Protein AF-A0A368H8I6-F1 (afdb_monomer)

InterPro domains:
  IPR019538 26S proteasome non-ATPase regulatory subunit 5 [PF10508] (63-260)

Sequence (268 aa):
MRSASSNDLGSPPEQTEEQATMWTSERFLELRREFLADRTEFKALEILKRMVAIDVNQVDENAWLECKDLISMLLNAIPVATLLETQQIMLLTALETCPPHVVTALAAHLTTHQQVVTPLLNGVAQAVSVAFARRINDPDTYEQVCRFISLGTVSFYWQSYWHQSQVTHNFYKNWNISCQQQKVPSTGSEFIRSTRNSFIVLLIAIQRNLYTPALAPLLKMLVDELSSDDVLVRLAAMDALSDAAIASPDSAAVVNQSGAPQKVRITI

Organism: Ancylostoma caninum (NCBI:txid29170)

pLDDT: mean 70.42, std 19.92, range [26.81, 96.19]

Radius of gyration: 25.16 Å; Cα contacts (8 Å, |Δi|>4): 254; chains: 1; bounding box: 57×39×98 Å

Structure (mmCIF, N/CA/C/O backbone):
data_AF-A0A368H8I6-F1
#
_entry.id   AF-A0A368H8I6-F1
#
loop_
_atom_site.group_PDB
_atom_site.id
_atom_site.type_symbol
_atom_site.label_atom_id
_atom_site.label_alt_id
_atom_site.label_comp_id
_atom_site.label_asym_id
_atom_site.label_entity_id
_atom_site.label_seq_id
_atom_site.pdbx_PDB_ins_code
_atom_site.Cartn_x
_atom_site.Cartn_y
_atom_site.Cartn_z
_atom_site.occupancy
_atom_site.B_iso_or_equiv
_atom_site.auth_seq_id
_atom_site.auth_comp_id
_atom_site.auth_asym_id
_atom_site.auth_atom_id
_atom_site.pdbx_PDB_model_num
ATOM 1 N N . MET A 1 1 ? 37.065 -18.369 67.209 1.00 41.81 1 MET A N 1
ATOM 2 C CA . MET A 1 1 ? 37.076 -19.106 65.926 1.00 41.81 1 MET A CA 1
ATOM 3 C C . MET A 1 1 ? 35.654 -19.124 65.394 1.00 41.81 1 MET A C 1
ATOM 5 O O . MET A 1 1 ? 34.736 -19.312 66.178 1.00 41.81 1 MET A O 1
ATOM 9 N N . ARG A 1 2 ? 35.494 -18.791 64.112 1.00 37.72 2 ARG A N 1
ATOM 10 C CA . ARG A 1 2 ? 34.221 -18.679 63.387 1.00 37.72 2 ARG A CA 1
ATOM 11 C C . ARG A 1 2 ? 33.574 -20.057 63.215 1.00 37.72 2 ARG A C 1
ATOM 13 O O . ARG A 1 2 ? 34.307 -20.966 62.852 1.00 37.72 2 ARG A O 1
ATOM 20 N N . SER A 1 3 ? 32.249 -20.139 63.351 1.00 39.72 3 SER A N 1
ATOM 21 C CA . SER A 1 3 ? 31.385 -21.052 62.585 1.00 39.72 3 SER A CA 1
ATOM 22 C C . SER A 1 3 ? 29.988 -20.441 62.473 1.00 39.72 3 SER A C 1
ATOM 24 O O . SER A 1 3 ? 29.387 -20.068 63.476 1.00 39.72 3 SER A O 1
ATOM 26 N N . ALA A 1 4 ? 29.530 -20.299 61.233 1.00 37.56 4 ALA A N 1
ATOM 27 C CA . ALA A 1 4 ? 28.256 -19.734 60.810 1.00 37.56 4 ALA A CA 1
ATOM 28 C C . ALA A 1 4 ? 27.283 -20.859 60.422 1.00 37.56 4 ALA A C 1
ATOM 30 O O . ALA A 1 4 ? 27.729 -21.839 59.833 1.00 37.56 4 ALA A O 1
ATOM 31 N N . SER A 1 5 ? 25.993 -20.700 60.738 1.00 36.28 5 SER A N 1
ATOM 32 C CA . SER A 1 5 ? 24.802 -21.349 60.142 1.00 36.28 5 SER A CA 1
ATOM 33 C C . SER A 1 5 ? 23.606 -20.912 61.009 1.00 36.28 5 SER A C 1
ATOM 35 O O . SER A 1 5 ? 23.745 -20.930 62.226 1.00 36.28 5 SER A O 1
ATOM 37 N N . SER A 1 6 ? 22.431 -20.469 60.575 1.00 35.66 6 SER A N 1
ATOM 38 C CA . SER A 1 6 ? 21.754 -20.362 59.287 1.00 35.66 6 SER A CA 1
ATOM 39 C C . SER A 1 6 ? 20.731 -19.234 59.485 1.00 35.66 6 SER A C 1
ATOM 41 O O . SER A 1 6 ? 19.910 -19.336 60.395 1.00 35.66 6 SER A O 1
ATOM 43 N N . ASN A 1 7 ? 20.794 -18.151 58.705 1.00 39.81 7 ASN A N 1
ATOM 44 C CA . ASN A 1 7 ? 19.720 -17.158 58.697 1.00 39.81 7 ASN A CA 1
ATOM 45 C C . ASN A 1 7 ? 18.650 -17.631 57.718 1.00 39.81 7 ASN A C 1
ATOM 47 O O . ASN A 1 7 ? 18.828 -17.571 56.504 1.00 39.81 7 ASN A O 1
ATOM 51 N N . ASP A 1 8 ? 17.564 -18.112 58.304 1.00 48.06 8 ASP A N 1
ATOM 52 C CA . ASP A 1 8 ? 16.267 -18.307 57.684 1.00 48.06 8 ASP A CA 1
ATOM 53 C C . ASP A 1 8 ? 15.619 -16.926 57.501 1.00 48.06 8 ASP A C 1
ATOM 55 O O . ASP A 1 8 ? 15.109 -16.327 58.447 1.00 48.06 8 ASP A O 1
ATOM 59 N N . LEU A 1 9 ? 15.740 -16.365 56.301 1.00 44.03 9 LEU A N 1
ATOM 60 C CA . LEU A 1 9 ? 14.980 -15.201 55.859 1.00 44.03 9 LEU A CA 1
ATOM 61 C C . LEU A 1 9 ? 14.601 -15.455 54.406 1.00 44.03 9 LEU A C 1
ATOM 63 O O . LEU A 1 9 ? 15.442 -15.383 53.508 1.00 44.03 9 LEU A O 1
ATOM 67 N N . GLY A 1 10 ? 13.327 -15.799 54.218 1.00 36.25 10 GLY A N 1
ATOM 68 C CA . GLY A 1 10 ? 12.707 -15.995 52.920 1.00 36.25 10 GLY A CA 1
ATOM 69 C C . GLY A 1 10 ? 13.066 -14.866 51.963 1.00 36.25 10 GLY A C 1
ATOM 70 O O . GLY A 1 10 ? 12.852 -13.686 52.246 1.00 36.25 10 GLY A O 1
ATOM 71 N N . SER A 1 11 ? 13.638 -15.248 50.828 1.00 39.03 11 SER A N 1
ATOM 72 C CA . SER A 1 11 ? 13.772 -14.362 49.684 1.00 39.03 11 SER A CA 1
ATOM 73 C C . SER A 1 11 ? 12.366 -14.044 49.149 1.00 39.03 11 SER A C 1
ATOM 75 O O . SER A 1 11 ? 11.515 -14.939 49.124 1.00 39.03 11 SER A O 1
ATOM 77 N N . PRO A 1 12 ? 12.085 -12.792 48.751 1.00 39.69 12 PRO A N 1
ATOM 78 C CA . PRO A 1 12 ? 10.815 -12.447 48.127 1.00 39.69 12 PRO A CA 1
ATOM 79 C C . PRO A 1 12 ? 10.690 -13.186 46.787 1.00 39.69 12 PRO A C 1
ATOM 81 O O . PRO A 1 12 ? 11.717 -13.512 46.188 1.00 39.69 12 PRO A O 1
ATOM 84 N N . PRO A 1 13 ? 9.473 -13.433 46.275 1.00 44.81 13 PRO A N 1
ATOM 85 C CA . PRO A 1 13 ? 9.326 -13.909 44.912 1.00 44.81 13 PRO A CA 1
ATOM 86 C C . PRO A 1 13 ? 9.768 -12.793 43.955 1.00 44.81 13 PRO A C 1
ATOM 88 O O . PRO A 1 13 ? 9.004 -11.889 43.624 1.00 44.81 13 PRO A O 1
ATOM 91 N N . GLU A 1 14 ? 11.023 -12.845 43.517 1.00 42.16 14 GLU A N 1
ATOM 92 C CA . GLU A 1 14 ? 11.404 -12.341 42.205 1.00 42.16 14 GLU A CA 1
ATOM 93 C C . GLU A 1 14 ? 10.778 -13.278 41.177 1.00 42.16 14 GLU A C 1
ATOM 95 O O . GLU A 1 14 ? 11.209 -14.420 41.054 1.00 42.16 14 GLU A O 1
ATOM 100 N N . GLN A 1 15 ? 9.719 -12.806 40.516 1.00 38.38 15 GLN A N 1
ATOM 101 C CA . GLN A 1 15 ? 9.355 -13.081 39.118 1.00 38.38 15 GLN A CA 1
ATOM 102 C C . GLN A 1 15 ? 7.954 -12.516 38.860 1.00 38.38 15 GLN A C 1
ATOM 104 O O . GLN A 1 15 ? 6.984 -13.236 38.641 1.00 38.38 15 GLN A O 1
ATOM 109 N N . THR A 1 16 ? 7.846 -11.189 38.854 1.00 36.56 16 THR A N 1
ATOM 110 C CA . THR A 1 16 ? 6.895 -10.552 37.942 1.00 36.56 16 THR A CA 1
ATOM 111 C C . THR A 1 16 ? 7.649 -10.401 36.629 1.00 36.56 16 THR A C 1
ATOM 113 O O . THR A 1 16 ? 8.188 -9.340 36.328 1.00 36.56 16 THR A O 1
ATOM 116 N N . GLU A 1 17 ? 7.783 -11.503 35.886 1.00 37.53 17 GLU A N 1
ATOM 117 C CA . GLU A 1 17 ? 7.966 -11.382 34.445 1.00 37.53 17 GLU A CA 1
ATOM 118 C C . GLU A 1 17 ? 6.800 -10.515 33.972 1.00 37.53 17 GLU A C 1
ATOM 120 O O . GLU A 1 17 ? 5.635 -10.865 34.181 1.00 37.53 17 GLU A O 1
ATOM 125 N N . GLU A 1 18 ? 7.102 -9.335 33.433 1.00 40.25 18 GLU A N 1
ATOM 126 C CA . GLU A 1 18 ? 6.160 -8.590 32.614 1.00 40.25 18 GLU A CA 1
ATOM 127 C C . GLU A 1 18 ? 5.688 -9.564 31.534 1.00 40.25 18 GLU A C 1
ATOM 129 O O . GLU A 1 18 ? 6.376 -9.784 30.539 1.00 40.25 18 GLU A O 1
ATOM 134 N N . GLN A 1 19 ? 4.546 -10.219 31.756 1.00 43.66 19 GLN A N 1
ATOM 135 C CA . GLN A 1 19 ? 3.834 -10.914 30.699 1.00 43.66 19 GLN A CA 1
ATOM 136 C C . GLN A 1 19 ? 3.576 -9.847 29.649 1.00 43.66 19 GLN A C 1
ATOM 138 O O . GLN A 1 19 ? 2.683 -9.015 29.821 1.00 43.66 19 GLN A O 1
ATOM 143 N N . ALA A 1 20 ? 4.410 -9.828 28.608 1.00 55.41 20 ALA A N 1
ATOM 144 C CA . ALA A 1 20 ? 4.209 -9.003 27.438 1.00 55.41 20 ALA A CA 1
ATOM 145 C C . ALA A 1 20 ? 2.771 -9.258 26.999 1.00 55.41 20 ALA A C 1
ATOM 147 O O . ALA A 1 20 ? 2.419 -10.367 26.597 1.00 55.41 20 ALA A O 1
ATOM 148 N N . THR A 1 21 ? 1.907 -8.276 27.245 1.00 72.19 21 THR A N 1
ATOM 149 C CA . THR A 1 21 ? 0.463 -8.454 27.151 1.00 72.19 21 THR A CA 1
ATOM 150 C C . THR A 1 21 ? 0.094 -8.758 25.706 1.00 72.19 21 THR A C 1
ATOM 152 O O . THR A 1 21 ? -0.031 -7.849 24.890 1.00 72.19 21 THR A O 1
ATOM 155 N N . MET A 1 22 ? -0.061 -10.043 25.401 1.00 86.31 22 MET A N 1
ATOM 156 C CA . MET A 1 22 ? -0.336 -10.537 24.060 1.00 86.31 22 MET A CA 1
ATOM 157 C C . MET A 1 22 ? -1.668 -9.972 23.543 1.00 86.31 22 MET A C 1
ATOM 159 O O . MET A 1 22 ? -2.660 -9.868 24.273 1.00 86.31 22 MET A O 1
ATOM 163 N N . TRP A 1 23 ? -1.688 -9.574 22.278 1.00 90.31 23 TRP A N 1
ATOM 164 C CA . TRP A 1 23 ? -2.849 -9.076 21.558 1.00 90.31 23 TRP A CA 1
ATOM 165 C C . TRP A 1 23 ? -3.620 -10.242 20.947 1.00 90.31 23 TRP A C 1
ATOM 167 O O . TRP A 1 23 ? -3.255 -10.773 19.900 1.00 90.31 23 TRP A O 1
ATOM 177 N N . THR A 1 24 ? -4.695 -10.628 21.629 1.00 92.38 24 THR A N 1
ATOM 178 C CA . THR A 1 24 ? -5.612 -11.702 21.229 1.00 92.38 24 THR A CA 1
ATOM 179 C C . THR A 1 24 ? -6.781 -11.171 20.393 1.00 92.38 24 THR A C 1
ATOM 181 O O . THR A 1 24 ? -7.061 -9.966 20.382 1.00 92.38 24 THR A O 1
ATOM 184 N N . SER A 1 25 ? -7.530 -12.070 19.741 1.00 91.81 25 SER A N 1
ATOM 185 C CA . SER A 1 25 ? -8.743 -11.718 18.981 1.00 91.81 25 SER A CA 1
ATOM 186 C C . SER A 1 25 ? -9.757 -10.947 19.833 1.00 91.81 25 SER A C 1
ATOM 188 O O . SER A 1 25 ? -10.364 -9.988 19.360 1.00 91.81 25 SER A O 1
ATOM 190 N N . GLU A 1 26 ? -9.906 -11.302 21.115 1.00 93.06 26 GLU A N 1
ATOM 191 C CA . GLU A 1 26 ? -10.829 -10.629 22.038 1.00 93.06 26 GLU A CA 1
ATOM 192 C C . GLU A 1 26 ? -10.506 -9.141 22.206 1.00 93.06 26 GLU A C 1
ATOM 194 O O . GLU A 1 26 ? -11.419 -8.313 22.166 1.00 93.06 26 GLU A O 1
ATOM 199 N N . ARG A 1 27 ? -9.220 -8.777 22.293 1.00 93.19 27 ARG A N 1
ATOM 200 C CA . ARG A 1 27 ? -8.793 -7.374 22.409 1.00 93.19 27 ARG A CA 1
ATOM 201 C C . ARG A 1 27 ? -9.105 -6.568 21.154 1.00 93.19 27 ARG A C 1
ATOM 203 O O . ARG A 1 27 ? -9.563 -5.430 21.250 1.00 93.19 27 ARG A O 1
ATOM 210 N N . PHE A 1 28 ? -8.928 -7.146 19.967 1.00 93.88 28 PHE A N 1
ATOM 211 C CA . PHE A 1 28 ? -9.342 -6.477 18.729 1.00 93.88 28 PHE A CA 1
ATOM 212 C C . PHE A 1 28 ? -10.869 -6.363 18.625 1.00 93.88 28 PHE A C 1
ATOM 214 O O . PHE A 1 28 ? -11.382 -5.338 18.171 1.00 93.88 28 PHE A O 1
ATOM 221 N N . LEU A 1 29 ? -11.622 -7.355 19.109 1.00 92.81 29 LEU A N 1
ATOM 222 C CA . LEU A 1 29 ? -13.084 -7.281 19.189 1.00 92.81 29 LEU A CA 1
ATOM 223 C C . LEU A 1 29 ? -13.570 -6.244 20.213 1.00 92.81 29 LEU A C 1
ATOM 225 O O . LEU A 1 29 ? -14.631 -5.649 20.022 1.00 92.81 29 LEU A O 1
ATOM 229 N N . GLU A 1 30 ? -12.827 -6.000 21.290 1.00 94.38 30 GLU A N 1
ATOM 230 C CA . GLU A 1 30 ? -13.074 -4.891 22.219 1.00 94.38 30 GLU A CA 1
ATOM 231 C C . GLU A 1 30 ? -12.893 -3.539 21.538 1.00 94.38 30 GLU A C 1
ATOM 233 O O . GLU A 1 30 ? -13.824 -2.737 21.560 1.00 94.38 30 GLU A O 1
ATOM 238 N N . LEU A 1 31 ? -11.771 -3.322 20.846 1.00 95.12 31 LEU A N 1
ATOM 239 C CA . LEU A 1 31 ? -11.547 -2.099 20.066 1.00 95.12 31 LEU A CA 1
ATOM 240 C C . LEU A 1 31 ? -12.621 -1.903 18.988 1.00 95.12 31 LEU A C 1
ATOM 242 O O . LEU A 1 31 ? -13.104 -0.793 18.767 1.00 95.12 31 LEU A O 1
ATOM 246 N N . ARG A 1 32 ? -13.059 -2.990 18.343 1.00 94.50 32 ARG A N 1
ATOM 247 C CA . ARG A 1 32 ? -14.175 -2.956 17.394 1.00 94.50 32 ARG A CA 1
ATOM 248 C C . ARG A 1 32 ? -15.472 -2.515 18.066 1.00 94.50 32 ARG A C 1
ATOM 250 O O . ARG A 1 32 ? -16.185 -1.689 17.506 1.00 94.50 32 ARG A O 1
ATOM 257 N N . ARG A 1 33 ? -15.801 -3.044 19.248 1.00 95.38 33 ARG A N 1
ATOM 258 C CA . ARG A 1 33 ? -16.987 -2.625 20.016 1.00 95.38 33 ARG A CA 1
ATOM 259 C C . ARG A 1 33 ? -16.889 -1.164 20.448 1.00 95.38 33 ARG A C 1
ATOM 261 O O . ARG A 1 33 ? -17.879 -0.448 20.339 1.00 95.38 33 ARG A O 1
ATOM 268 N N . GLU A 1 34 ? -15.706 -0.731 20.871 1.00 95.50 34 GLU A N 1
ATOM 269 C CA . GLU A 1 34 ? -15.401 0.651 21.241 1.00 95.50 34 GLU A CA 1
ATOM 270 C C . GLU A 1 34 ? -15.669 1.607 20.067 1.00 95.50 34 GLU A C 1
ATOM 272 O O . GLU A 1 34 ? -16.406 2.578 20.220 1.00 95.50 34 GLU A O 1
ATOM 277 N N . PHE A 1 35 ? -15.174 1.283 18.869 1.00 96.19 35 PHE A N 1
ATOM 278 C CA . PHE A 1 35 ? -15.468 2.051 17.658 1.00 96.19 35 PHE A CA 1
ATOM 279 C C . PHE A 1 35 ? -16.952 1.999 17.265 1.00 96.19 35 PHE A C 1
ATOM 281 O O . PHE A 1 35 ? -17.542 2.999 16.870 1.00 96.19 35 PHE A O 1
ATOM 288 N N . LEU A 1 36 ? -17.593 0.831 17.361 1.00 94.25 36 LEU A N 1
ATOM 289 C CA . LEU A 1 36 ? -19.000 0.693 16.982 1.00 94.25 36 LEU A CA 1
ATOM 290 C C . LEU A 1 36 ? -19.949 1.468 17.904 1.00 94.25 36 LEU A C 1
ATOM 292 O O . LEU A 1 36 ? -21.045 1.805 17.444 1.00 94.25 36 LEU A O 1
ATOM 296 N N . ALA A 1 37 ? -19.542 1.731 19.150 1.00 95.12 37 ALA A N 1
ATOM 297 C CA . ALA A 1 37 ? -20.263 2.572 20.100 1.00 95.12 37 ALA A CA 1
ATOM 298 C C . ALA A 1 37 ? -20.163 4.069 19.756 1.00 95.12 37 ALA A C 1
ATOM 300 O O . ALA A 1 37 ? -21.135 4.796 19.948 1.00 95.12 37 ALA A O 1
ATOM 301 N N . ASP A 1 38 ? -19.030 4.512 19.204 1.00 90.88 38 ASP A N 1
ATOM 302 C CA . ASP A 1 38 ? -18.784 5.895 18.787 1.00 90.88 38 ASP A CA 1
ATOM 303 C C . ASP A 1 38 ? -18.121 5.930 17.399 1.00 90.88 38 ASP A C 1
ATOM 305 O O . ASP A 1 38 ? -16.899 5.927 17.248 1.00 90.88 38 ASP A O 1
ATOM 309 N N . ARG A 1 39 ? -18.962 5.937 16.358 1.00 92.44 39 ARG A N 1
ATOM 310 C CA . ARG A 1 39 ? -18.565 5.792 14.945 1.00 92.44 39 ARG A CA 1
ATOM 311 C C . ARG A 1 39 ? -18.093 7.104 14.322 1.00 92.44 39 ARG A C 1
ATOM 313 O O . ARG A 1 39 ? -18.554 7.493 13.248 1.00 92.44 39 ARG A O 1
ATOM 320 N N . THR A 1 40 ? -17.213 7.808 15.013 1.00 95.00 40 THR A N 1
ATOM 321 C CA . THR A 1 40 ? -16.660 9.083 14.557 1.00 95.00 40 THR A CA 1
ATOM 322 C C . THR A 1 40 ? -15.264 8.907 13.968 1.00 95.00 40 THR A C 1
ATOM 324 O O . THR A 1 40 ? -14.521 7.995 14.333 1.00 95.00 40 THR A O 1
ATOM 327 N N . GLU A 1 41 ? -14.877 9.817 13.070 1.00 94.31 41 GLU A N 1
ATOM 328 C CA . GLU A 1 41 ? -13.506 9.896 12.542 1.00 94.31 41 GLU A CA 1
ATOM 329 C C . GLU A 1 41 ? -12.484 10.035 13.677 1.00 94.31 41 GLU A C 1
ATOM 331 O O . GLU A 1 41 ? -11.453 9.364 13.679 1.00 94.31 41 GLU A O 1
ATOM 336 N N . PHE A 1 42 ? -12.791 10.871 14.676 1.00 94.31 42 PHE A N 1
ATOM 337 C CA . PHE A 1 42 ? -11.934 11.074 15.840 1.00 94.31 42 PHE A CA 1
ATOM 338 C C . PHE A 1 42 ? -11.666 9.757 16.573 1.00 94.31 42 PHE A C 1
ATOM 340 O O . PHE A 1 42 ? -10.509 9.427 16.844 1.00 94.31 42 PHE A O 1
ATOM 347 N N . LYS A 1 43 ? -12.720 8.973 16.831 1.00 95.81 43 LYS A N 1
ATOM 348 C CA . LYS A 1 43 ? -12.575 7.689 17.510 1.00 95.81 43 LYS A CA 1
ATOM 349 C C . LYS A 1 43 ? -11.828 6.668 16.660 1.00 95.81 43 LYS A C 1
ATOM 351 O O . LYS A 1 43 ? -10.976 5.945 17.177 1.00 95.81 43 LYS A O 1
ATOM 356 N N . ALA A 1 44 ? -12.089 6.647 15.353 1.00 94.62 44 ALA A N 1
ATOM 357 C CA . ALA A 1 44 ? -11.363 5.788 14.428 1.00 94.62 44 ALA A CA 1
ATOM 358 C C . ALA A 1 44 ? -9.853 6.084 14.443 1.00 94.62 44 ALA A C 1
ATOM 360 O O . ALA A 1 44 ? -9.039 5.165 14.523 1.00 94.62 44 ALA A O 1
ATOM 361 N N . LEU A 1 45 ? -9.476 7.367 14.428 1.00 94.69 45 LEU A N 1
ATOM 362 C CA . LEU A 1 45 ? -8.083 7.812 14.495 1.00 94.69 45 LEU A CA 1
ATOM 363 C C . LEU A 1 45 ? -7.414 7.475 15.827 1.00 94.69 45 LEU A C 1
ATOM 365 O O . LEU A 1 45 ? -6.251 7.075 15.841 1.00 94.69 45 LEU A O 1
ATOM 369 N N . GLU A 1 46 ? -8.125 7.641 16.941 1.00 95.25 46 GLU A N 1
ATOM 370 C CA . GLU A 1 46 ? -7.627 7.279 18.269 1.00 95.25 46 GLU A CA 1
ATOM 371 C C . GLU A 1 46 ? -7.266 5.788 18.331 1.00 95.25 46 GLU A C 1
ATOM 373 O O . GLU A 1 46 ? -6.153 5.427 18.723 1.00 95.25 46 GLU A O 1
ATOM 378 N N . ILE A 1 47 ? -8.179 4.921 17.883 1.00 95.06 47 ILE A N 1
ATOM 379 C CA . ILE A 1 47 ? -7.973 3.469 17.877 1.00 95.06 47 ILE A CA 1
ATOM 380 C C . ILE A 1 47 ? -6.860 3.091 16.898 1.00 95.06 47 ILE A C 1
ATOM 382 O O . ILE A 1 47 ? -5.977 2.314 17.256 1.00 95.06 47 ILE A O 1
ATOM 386 N N . LEU A 1 48 ? -6.833 3.677 15.699 1.00 93.56 48 LEU A N 1
ATOM 387 C CA . LEU A 1 48 ? -5.793 3.395 14.711 1.00 93.56 48 LEU A CA 1
ATOM 388 C C . LEU A 1 48 ? -4.391 3.748 15.237 1.00 93.56 48 LEU A C 1
ATOM 390 O O . LEU A 1 48 ? -3.461 2.964 15.068 1.00 93.56 48 LEU A O 1
ATOM 394 N N . LYS A 1 49 ? -4.235 4.871 15.951 1.00 92.31 49 LYS A N 1
ATOM 395 C CA . LYS A 1 49 ? -2.964 5.244 16.602 1.00 92.31 49 LYS A CA 1
ATOM 396 C C . LYS A 1 49 ? -2.534 4.238 17.661 1.00 92.31 49 LYS A C 1
ATOM 398 O O . LYS A 1 49 ? -1.357 3.892 17.722 1.00 92.31 49 LYS A O 1
ATOM 403 N N . ARG A 1 50 ? -3.479 3.749 18.472 1.00 92.44 50 ARG A N 1
ATOM 404 C CA . ARG A 1 50 ? -3.215 2.683 19.451 1.00 92.44 50 ARG A CA 1
ATOM 405 C C . ARG A 1 50 ? -2.742 1.410 18.753 1.00 92.44 50 ARG A C 1
ATOM 407 O O . ARG A 1 50 ? -1.814 0.782 19.244 1.00 92.44 50 ARG A O 1
ATOM 414 N N . MET A 1 51 ? -3.329 1.070 17.604 1.00 91.38 51 MET A N 1
ATOM 415 C CA . MET A 1 51 ? -2.939 -0.110 16.826 1.00 91.38 51 MET A CA 1
ATOM 416 C C . MET A 1 51 ? -1.542 0.006 16.209 1.00 91.38 51 MET A C 1
ATOM 418 O O . MET A 1 51 ? -0.795 -0.963 16.231 1.00 91.38 51 MET A O 1
ATOM 422 N N . VAL A 1 52 ? -1.155 1.179 15.698 1.00 89.00 52 VAL A N 1
ATOM 423 C CA . VAL A 1 52 ? 0.191 1.401 15.124 1.00 89.00 52 VAL A CA 1
ATOM 424 C C . VAL A 1 52 ? 1.300 1.259 16.176 1.00 89.00 52 VAL A C 1
ATOM 426 O O . VAL A 1 52 ? 2.423 0.898 15.837 1.00 89.00 52 VAL A O 1
ATOM 429 N N . ALA A 1 53 ? 0.990 1.512 17.450 1.00 88.56 53 ALA A N 1
ATOM 430 C CA . ALA A 1 53 ? 1.926 1.354 18.562 1.00 88.56 53 ALA A CA 1
ATOM 431 C C . ALA A 1 53 ? 2.083 -0.100 19.053 1.00 88.56 53 ALA A C 1
ATOM 433 O O . ALA A 1 53 ? 2.884 -0.346 19.954 1.00 88.56 53 ALA A O 1
ATOM 434 N N . ILE A 1 54 ? 1.319 -1.053 18.507 1.00 89.44 54 ILE A N 1
ATOM 435 C CA . ILE A 1 54 ? 1.405 -2.466 18.887 1.00 89.44 54 ILE A CA 1
ATOM 436 C C . ILE A 1 54 ? 2.694 -3.069 18.323 1.00 89.44 54 ILE A C 1
ATOM 438 O O . ILE A 1 54 ? 2.958 -2.978 17.124 1.00 89.44 54 ILE A O 1
ATOM 442 N N . ASP A 1 55 ? 3.465 -3.742 19.177 1.00 85.12 55 ASP A N 1
ATOM 443 C CA . ASP A 1 55 ? 4.547 -4.609 18.718 1.00 85.12 55 ASP A CA 1
ATOM 444 C C . ASP A 1 55 ? 3.954 -5.842 18.024 1.00 85.12 55 ASP A C 1
ATOM 446 O O . ASP A 1 55 ? 3.191 -6.609 18.614 1.00 85.12 55 ASP A O 1
ATOM 450 N N . VAL A 1 56 ? 4.324 -6.038 16.760 1.00 83.69 56 VAL A N 1
ATOM 451 C CA . VAL A 1 56 ? 3.858 -7.136 15.903 1.00 83.69 56 VAL A CA 1
ATOM 452 C C . VAL A 1 56 ? 4.158 -8.500 16.528 1.00 83.69 56 VAL A C 1
ATOM 454 O O . VAL A 1 56 ? 3.361 -9.423 16.380 1.00 83.69 56 VAL A O 1
ATOM 457 N N . ASN A 1 57 ? 5.260 -8.619 17.277 1.00 85.62 57 ASN A N 1
ATOM 458 C CA . ASN A 1 57 ? 5.648 -9.864 17.947 1.00 85.62 57 ASN A CA 1
ATOM 459 C C . ASN A 1 57 ? 4.725 -10.230 19.117 1.00 85.62 57 ASN A C 1
ATOM 461 O O . ASN A 1 57 ? 4.789 -11.343 19.632 1.00 85.62 57 ASN A O 1
ATOM 465 N N . GLN A 1 58 ? 3.877 -9.298 19.548 1.00 87.81 58 GLN A N 1
ATOM 466 C CA . GLN A 1 58 ? 2.907 -9.506 20.616 1.00 87.81 58 GLN A CA 1
ATOM 467 C C . GLN A 1 58 ? 1.519 -9.862 20.074 1.00 87.81 58 GLN A C 1
ATOM 469 O O . GLN A 1 58 ? 0.606 -10.030 20.874 1.00 87.81 58 GLN A O 1
ATOM 474 N N . VAL A 1 59 ? 1.322 -9.972 18.757 1.00 87.94 59 VAL A N 1
ATOM 475 C CA . VAL A 1 59 ? 0.025 -10.316 18.152 1.00 87.94 59 VAL A CA 1
ATOM 476 C C . VAL A 1 59 ? -0.094 -11.827 17.968 1.00 87.94 59 VAL A C 1
ATOM 478 O O . VAL A 1 59 ? 0.764 -12.449 17.349 1.00 87.94 59 VAL A O 1
ATOM 481 N N . ASP A 1 60 ? -1.175 -12.412 18.486 1.00 89.12 60 ASP A N 1
ATOM 482 C CA . ASP A 1 60 ? -1.512 -13.822 18.257 1.00 89.12 60 ASP A CA 1
ATOM 483 C C . ASP A 1 60 ? -1.765 -14.082 16.768 1.00 89.12 60 ASP A C 1
ATOM 485 O O . ASP A 1 60 ? -2.475 -13.323 16.106 1.00 89.12 60 ASP A O 1
ATOM 489 N N . GLU A 1 61 ? -1.212 -15.176 16.238 1.00 84.88 61 GLU A N 1
ATOM 490 C CA . GLU A 1 61 ? -1.413 -15.585 14.848 1.00 84.88 61 GLU A CA 1
ATOM 491 C C . GLU A 1 61 ? -2.903 -15.712 14.498 1.00 84.88 61 GLU A C 1
ATOM 493 O O . GLU A 1 61 ? -3.322 -15.333 13.402 1.00 84.88 61 GLU A O 1
ATOM 498 N N . ASN A 1 62 ? -3.723 -16.166 15.452 1.00 89.19 62 ASN A N 1
ATOM 499 C CA . ASN A 1 62 ? -5.165 -16.313 15.261 1.00 89.19 62 ASN A CA 1
ATOM 500 C C . ASN A 1 62 ? -5.925 -14.977 15.293 1.00 89.19 62 ASN A C 1
ATOM 502 O O . ASN A 1 62 ? -7.067 -14.926 14.850 1.00 89.19 62 ASN A O 1
ATOM 506 N N . ALA A 1 63 ? -5.302 -13.900 15.781 1.00 90.56 63 ALA A N 1
ATOM 507 C CA . ALA A 1 63 ? -5.922 -12.584 15.942 1.00 90.56 63 ALA A CA 1
ATOM 508 C C . ALA A 1 63 ? -5.792 -11.677 14.710 1.00 90.56 63 ALA A C 1
ATOM 510 O O . ALA A 1 63 ? -6.378 -10.589 14.658 1.00 90.56 63 ALA A O 1
ATOM 511 N N . TRP A 1 64 ? -5.029 -12.102 13.698 1.00 87.75 64 TRP A N 1
ATOM 512 C CA . TRP A 1 64 ? -4.789 -11.299 12.500 1.00 87.75 64 TRP A CA 1
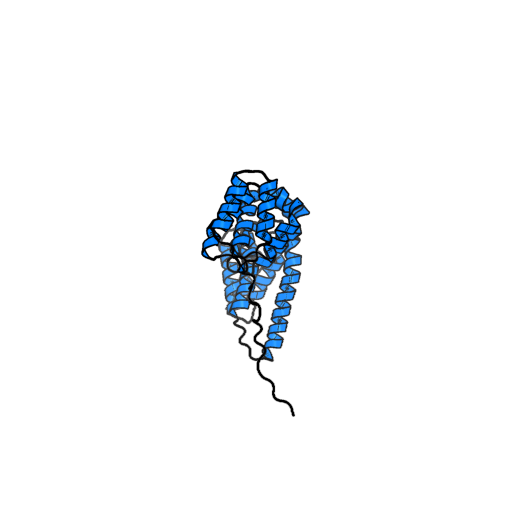ATOM 513 C C . TRP A 1 64 ? -6.041 -11.051 11.666 1.00 87.75 64 TRP A C 1
ATOM 515 O O . TRP A 1 64 ? -6.143 -10.001 11.026 1.00 87.75 64 TRP A O 1
ATOM 525 N N . LEU A 1 65 ? -7.000 -11.980 11.677 1.00 89.62 65 LEU A N 1
ATOM 526 C CA . LEU A 1 65 ? -8.254 -11.807 10.953 1.00 89.62 65 LEU A CA 1
ATOM 527 C C . LEU A 1 65 ? -9.070 -10.658 11.559 1.00 89.62 65 LEU A C 1
ATOM 529 O O . LEU A 1 65 ? -9.460 -9.736 10.842 1.00 89.62 65 LEU A O 1
ATOM 533 N N . GLU A 1 66 ? -9.249 -10.653 12.882 1.00 92.50 66 GLU A N 1
ATOM 534 C CA . GLU A 1 66 ? -9.959 -9.587 13.592 1.00 92.50 66 GLU A CA 1
ATOM 535 C C . GLU A 1 66 ? -9.222 -8.250 13.493 1.00 92.50 66 GLU A C 1
ATOM 537 O O . GLU A 1 66 ? -9.857 -7.207 13.323 1.00 92.50 66 GLU A O 1
ATOM 542 N N . CYS A 1 67 ? -7.887 -8.272 13.547 1.00 91.50 67 CYS A N 1
ATOM 543 C CA . CYS A 1 67 ? -7.053 -7.091 13.345 1.00 91.50 67 CYS A CA 1
ATOM 544 C C . CYS A 1 67 ? -7.276 -6.482 11.951 1.00 91.50 67 CYS A C 1
ATOM 546 O O . CYS A 1 67 ? -7.553 -5.287 11.829 1.00 91.50 67 CYS A O 1
ATOM 548 N N . LYS A 1 68 ? -7.233 -7.297 10.889 1.00 89.25 68 LYS A N 1
ATOM 549 C CA . LYS A 1 68 ? -7.462 -6.852 9.506 1.00 89.25 68 LYS A CA 1
ATOM 550 C C . LYS A 1 68 ? -8.871 -6.292 9.300 1.00 89.25 68 LYS A C 1
ATOM 552 O O . LYS A 1 68 ? -9.029 -5.262 8.634 1.00 89.25 68 LYS A O 1
ATOM 557 N N . ASP A 1 69 ? -9.883 -6.946 9.862 1.00 91.00 69 ASP A N 1
ATOM 558 C CA . ASP A 1 69 ? -11.271 -6.481 9.808 1.00 91.00 69 ASP A CA 1
ATOM 559 C C . ASP A 1 69 ? -11.435 -5.126 10.503 1.00 91.00 69 ASP A C 1
ATOM 561 O O . ASP A 1 69 ? -12.076 -4.218 9.964 1.00 91.00 69 ASP A O 1
ATOM 565 N N . LEU A 1 70 ? -10.818 -4.966 11.677 1.00 94.19 70 LEU A N 1
ATOM 566 C CA . LEU A 1 70 ? -10.813 -3.707 12.409 1.00 94.19 70 LEU A CA 1
ATOM 567 C C . LEU A 1 70 ? -10.100 -2.607 11.616 1.00 94.19 70 LEU A C 1
ATOM 569 O O . LEU A 1 70 ? -10.683 -1.544 11.428 1.00 94.19 70 LEU A O 1
ATOM 573 N N . ILE A 1 71 ? -8.899 -2.861 11.084 1.00 92.62 71 ILE A N 1
ATOM 574 C CA . ILE A 1 71 ? -8.165 -1.899 10.241 1.00 92.62 71 ILE A CA 1
ATOM 575 C C . ILE A 1 71 ? -9.042 -1.439 9.076 1.00 92.62 71 ILE A C 1
ATOM 577 O O . ILE A 1 71 ? -9.194 -0.241 8.853 1.00 92.62 71 ILE A O 1
ATOM 581 N N . SER A 1 72 ? -9.670 -2.376 8.364 1.00 91.50 72 SER A N 1
ATOM 582 C CA . SER A 1 72 ? -10.533 -2.056 7.223 1.00 91.50 72 SER A CA 1
ATOM 583 C C . SER A 1 72 ? -11.714 -1.173 7.637 1.00 91.50 72 SER A C 1
ATOM 585 O O . SER A 1 72 ? -12.055 -0.217 6.943 1.00 91.50 72 SER A O 1
ATOM 587 N N . MET A 1 73 ? -12.325 -1.465 8.787 1.00 93.69 73 MET A N 1
ATOM 588 C CA . MET A 1 73 ? -13.434 -0.687 9.334 1.00 93.69 73 MET A CA 1
ATOM 589 C C . MET A 1 73 ? -13.014 0.733 9.727 1.00 93.69 73 MET A C 1
ATOM 591 O O . MET A 1 73 ? -13.714 1.684 9.383 1.00 93.69 73 MET A O 1
ATOM 595 N N . LEU A 1 74 ? -11.874 0.878 10.406 1.00 95.00 74 LEU A N 1
ATOM 596 C CA . LEU A 1 74 ? -11.342 2.175 10.824 1.00 95.00 74 LEU A CA 1
ATOM 597 C C . LEU A 1 74 ? -10.958 3.024 9.610 1.00 95.00 74 LEU A C 1
ATOM 599 O O . LEU A 1 74 ? -11.356 4.181 9.529 1.00 95.00 74 LEU A O 1
ATOM 603 N N . LEU A 1 75 ? -10.249 2.445 8.636 1.00 92.88 75 LEU A N 1
ATOM 604 C CA . LEU A 1 75 ? -9.847 3.144 7.414 1.00 92.88 75 LEU A CA 1
ATOM 605 C C . LEU A 1 75 ? -11.057 3.635 6.610 1.00 92.88 75 LEU A C 1
ATOM 607 O O . LEU A 1 75 ? -11.048 4.759 6.129 1.00 92.88 75 LEU A O 1
ATOM 611 N N . ASN A 1 76 ? -12.133 2.849 6.526 1.00 92.94 76 ASN A N 1
ATOM 612 C CA . ASN A 1 76 ? -13.366 3.273 5.852 1.00 92.94 76 ASN A CA 1
ATOM 613 C C . ASN A 1 76 ? -14.099 4.423 6.565 1.00 92.94 76 ASN A C 1
ATOM 615 O O . ASN A 1 76 ? -14.924 5.092 5.944 1.00 92.94 76 ASN A O 1
ATOM 619 N N . ALA A 1 77 ? -13.834 4.642 7.853 1.00 93.69 77 ALA A N 1
ATOM 620 C CA . ALA A 1 77 ? -14.420 5.732 8.628 1.00 93.69 77 ALA A CA 1
ATOM 621 C C . ALA A 1 77 ? -13.577 7.017 8.603 1.00 93.69 77 ALA A C 1
ATOM 623 O O . ALA A 1 77 ? -14.062 8.068 9.021 1.00 93.69 77 ALA A O 1
ATOM 624 N N . ILE A 1 78 ? -12.329 6.946 8.130 1.00 94.56 78 ILE A N 1
ATOM 625 C CA . ILE A 1 78 ? -11.402 8.076 8.096 1.00 94.56 78 ILE A CA 1
ATOM 626 C C . ILE A 1 78 ? -11.284 8.573 6.649 1.00 94.56 78 ILE A C 1
ATOM 628 O O . ILE A 1 78 ? -10.929 7.798 5.760 1.00 94.56 78 ILE A O 1
ATOM 632 N N . PRO A 1 79 ? -11.515 9.868 6.375 1.00 94.69 79 PRO A N 1
ATOM 633 C CA . PRO A 1 79 ? -11.248 10.432 5.062 1.00 94.69 79 PRO A CA 1
ATOM 634 C C . PRO A 1 79 ? -9.785 10.226 4.657 1.00 94.69 79 PRO A C 1
ATOM 636 O O . PRO A 1 79 ? -8.855 10.543 5.401 1.00 94.69 79 PRO A O 1
ATOM 639 N N . VAL A 1 80 ? -9.563 9.756 3.430 1.00 92.75 80 VAL A N 1
ATOM 640 C CA . VAL A 1 80 ? -8.206 9.497 2.924 1.00 92.75 80 VAL A CA 1
ATOM 641 C C . VAL A 1 80 ? -7.343 10.766 2.898 1.00 92.75 80 VAL A C 1
ATOM 643 O O . VAL A 1 80 ? -6.139 10.697 3.138 1.00 92.75 80 VAL A O 1
ATOM 646 N N . ALA A 1 81 ? -7.957 11.935 2.691 1.00 93.00 81 ALA A N 1
ATOM 647 C CA . ALA A 1 81 ? -7.274 13.221 2.819 1.00 93.00 81 ALA A CA 1
ATOM 648 C C . ALA A 1 81 ? -6.719 13.434 4.240 1.00 93.00 81 ALA A C 1
ATOM 650 O O . ALA A 1 81 ? -5.544 13.763 4.387 1.00 93.00 81 ALA A O 1
ATOM 651 N N . THR A 1 82 ? -7.494 13.133 5.291 1.00 93.69 82 THR A N 1
ATOM 652 C CA . THR A 1 82 ? -7.016 13.226 6.679 1.00 93.69 82 THR A CA 1
ATOM 653 C C . THR A 1 82 ? -5.794 12.335 6.910 1.00 93.69 82 THR A C 1
ATOM 655 O O . THR A 1 82 ? -4.824 12.776 7.534 1.00 93.69 82 THR A O 1
ATOM 658 N N . LEU A 1 83 ? -5.801 11.103 6.386 1.00 91.94 83 LEU A N 1
ATOM 659 C CA . LEU A 1 83 ? -4.669 10.176 6.514 1.00 91.94 83 LEU A CA 1
ATOM 660 C C . LEU A 1 83 ? -3.400 10.709 5.839 1.00 91.94 83 LEU A C 1
ATOM 662 O O . LEU A 1 83 ? -2.320 10.639 6.423 1.00 91.94 83 LEU A O 1
ATOM 666 N N . LEU A 1 84 ? -3.527 11.242 4.622 1.00 90.50 84 LEU A N 1
ATOM 667 C CA . LEU A 1 84 ? -2.389 11.652 3.796 1.00 90.50 84 LEU A CA 1
ATOM 668 C C . LEU A 1 84 ? -1.850 13.049 4.126 1.00 90.50 84 LEU A C 1
ATOM 670 O O . LEU A 1 84 ? -0.652 13.286 3.955 1.00 90.50 84 LEU A O 1
ATOM 674 N N . GLU A 1 85 ? -2.704 13.957 4.595 1.00 90.38 85 GLU A N 1
ATOM 675 C CA . GLU A 1 85 ? -2.340 15.348 4.886 1.00 90.38 85 GLU A CA 1
ATOM 676 C C . GLU A 1 85 ? -2.074 15.576 6.374 1.00 90.38 85 GLU A C 1
ATOM 678 O O . GLU A 1 85 ? -1.058 16.158 6.743 1.00 90.38 85 GLU A O 1
ATOM 683 N N . THR A 1 86 ? -2.971 15.106 7.247 1.00 92.81 86 THR A N 1
ATOM 684 C CA . THR A 1 86 ? -2.928 15.444 8.682 1.00 92.81 86 THR A CA 1
ATOM 685 C C . THR A 1 86 ? -2.238 14.364 9.508 1.00 92.81 86 THR A C 1
ATOM 687 O O . THR A 1 86 ? -1.491 14.665 10.435 1.00 92.81 86 THR A O 1
ATOM 690 N N . GLN A 1 87 ? -2.469 13.091 9.186 1.00 93.50 87 GLN A N 1
ATOM 691 C CA . GLN A 1 87 ? -1.914 11.949 9.921 1.00 93.50 87 GLN A CA 1
ATOM 692 C C . GLN A 1 87 ? -0.745 11.289 9.180 1.00 93.50 87 GLN A C 1
ATOM 694 O O . GLN A 1 87 ? -0.425 10.127 9.430 1.00 93.50 87 GLN A O 1
ATOM 699 N N . GLN A 1 88 ? -0.071 12.039 8.303 1.00 89.19 88 GLN A N 1
ATOM 700 C CA . GLN A 1 88 ? 1.008 11.529 7.460 1.00 89.19 88 GLN A CA 1
ATOM 701 C C . GLN A 1 88 ? 2.123 10.859 8.272 1.00 89.19 88 GLN A C 1
ATOM 703 O O . GLN A 1 88 ? 2.582 9.786 7.901 1.00 89.19 88 GLN A O 1
ATOM 708 N N . ILE A 1 89 ? 2.522 11.446 9.405 1.00 89.12 89 ILE A N 1
ATOM 709 C CA . ILE A 1 89 ? 3.574 10.887 10.270 1.00 89.12 89 ILE A CA 1
ATOM 710 C C . ILE A 1 89 ? 3.168 9.508 10.800 1.00 89.12 89 ILE A C 1
ATOM 712 O O . ILE A 1 89 ? 3.948 8.569 10.708 1.00 89.12 89 ILE A O 1
ATOM 716 N N . MET A 1 90 ? 1.932 9.366 11.288 1.00 92.44 90 MET A N 1
ATOM 717 C CA . MET A 1 90 ? 1.407 8.081 11.761 1.00 92.44 90 MET A CA 1
ATOM 718 C C . MET A 1 90 ? 1.406 7.041 10.636 1.00 92.44 90 MET A C 1
ATOM 720 O O . MET A 1 90 ? 1.801 5.900 10.859 1.00 92.44 90 MET A O 1
ATOM 724 N N . LEU A 1 91 ? 0.990 7.433 9.427 1.00 90.38 91 LEU A N 1
ATOM 725 C CA . LEU A 1 91 ? 0.994 6.542 8.270 1.00 90.38 91 LEU A CA 1
ATOM 726 C C . LEU A 1 91 ? 2.417 6.118 7.882 1.00 90.38 91 LEU A C 1
ATOM 728 O O . LEU A 1 91 ? 2.642 4.945 7.610 1.00 90.38 91 LEU A O 1
ATOM 732 N N . LEU A 1 92 ? 3.384 7.039 7.892 1.00 88.06 92 LEU A N 1
ATOM 733 C CA . LEU A 1 92 ? 4.789 6.728 7.616 1.00 88.06 92 LEU A CA 1
ATOM 734 C C . LEU A 1 92 ? 5.360 5.752 8.648 1.00 88.06 92 LEU A C 1
ATOM 736 O O . LEU A 1 92 ? 5.968 4.760 8.260 1.00 88.06 92 LEU A O 1
ATOM 740 N N . THR A 1 93 ? 5.099 5.980 9.937 1.00 88.62 93 THR A N 1
ATOM 741 C CA . THR A 1 93 ? 5.491 5.051 11.003 1.00 88.62 93 THR A CA 1
ATOM 742 C C . THR A 1 93 ? 4.872 3.673 10.790 1.00 88.62 93 THR A C 1
ATOM 744 O O . THR A 1 93 ? 5.586 2.679 10.844 1.00 88.62 93 THR A O 1
ATOM 747 N N . ALA A 1 94 ? 3.577 3.605 10.466 1.00 87.62 94 ALA A N 1
ATOM 748 C CA . ALA A 1 94 ? 2.910 2.339 10.178 1.00 87.62 94 ALA A CA 1
ATOM 749 C C . ALA A 1 94 ? 3.555 1.600 8.992 1.00 87.62 94 ALA A C 1
ATOM 751 O O . ALA A 1 94 ? 3.742 0.391 9.045 1.00 87.62 94 ALA A O 1
ATOM 752 N N . LEU A 1 95 ? 3.952 2.302 7.928 1.00 86.75 95 LEU A N 1
ATOM 753 C CA . LEU A 1 95 ? 4.626 1.673 6.783 1.00 86.75 95 LEU A CA 1
ATOM 754 C C . LEU A 1 95 ? 6.017 1.121 7.124 1.00 86.75 95 LEU A C 1
ATOM 756 O O . LEU A 1 95 ? 6.477 0.180 6.475 1.00 86.75 95 LEU A O 1
ATOM 760 N N . GLU A 1 96 ? 6.685 1.693 8.123 1.00 84.62 96 GLU A N 1
ATOM 761 C CA . GLU A 1 96 ? 7.993 1.235 8.588 1.00 84.62 96 GLU A CA 1
ATOM 762 C C . GLU A 1 96 ? 7.884 0.043 9.547 1.00 84.62 96 GLU A C 1
ATOM 764 O O . GLU A 1 96 ? 8.674 -0.894 9.431 1.00 84.62 96 GLU A O 1
ATOM 769 N N . THR A 1 97 ? 6.906 0.051 10.458 1.00 85.38 97 THR A N 1
ATOM 770 C CA . THR A 1 97 ? 6.818 -0.923 11.559 1.00 85.38 97 THR A CA 1
ATOM 771 C C . THR A 1 97 ? 5.834 -2.064 11.318 1.00 85.38 97 THR A C 1
ATOM 773 O O . THR A 1 97 ? 6.011 -3.146 11.877 1.00 85.38 97 THR A O 1
ATOM 776 N N . CYS A 1 98 ? 4.796 -1.864 10.501 1.00 86.12 98 CYS A N 1
ATOM 777 C CA . CYS A 1 98 ? 3.755 -2.868 10.320 1.00 86.12 98 CYS A CA 1
ATOM 778 C C . CYS A 1 98 ? 4.198 -4.030 9.411 1.00 86.12 98 CYS A C 1
ATOM 780 O O . CYS A 1 98 ? 5.041 -3.871 8.517 1.00 86.12 98 CYS A O 1
ATOM 782 N N . PRO A 1 99 ? 3.589 -5.215 9.595 1.00 85.06 99 PRO A N 1
ATOM 783 C CA . PRO A 1 99 ? 3.906 -6.388 8.800 1.00 85.06 99 PRO A CA 1
ATOM 784 C C . PRO A 1 99 ? 3.378 -6.280 7.356 1.00 85.06 99 PRO A C 1
ATOM 786 O O . PRO A 1 99 ? 2.486 -5.471 7.063 1.00 85.06 99 PRO A O 1
ATOM 789 N N . PRO A 1 100 ? 3.878 -7.146 6.453 1.00 82.94 100 PRO A N 1
ATOM 790 C CA . PRO A 1 100 ? 3.599 -7.098 5.015 1.00 82.94 100 PRO A CA 1
ATOM 791 C C . PRO A 1 100 ? 2.098 -7.016 4.675 1.00 82.94 100 PRO A C 1
ATOM 793 O O . PRO A 1 100 ? 1.638 -6.189 3.881 1.00 82.94 100 PRO A O 1
ATOM 796 N N . HIS A 1 101 ? 1.287 -7.847 5.325 1.00 82.38 101 HIS A N 1
ATOM 797 C CA . HIS A 1 101 ? -0.145 -7.945 5.049 1.00 82.38 101 HIS A CA 1
ATOM 798 C C . HIS A 1 101 ? -0.933 -6.687 5.473 1.00 82.38 101 HIS A C 1
ATOM 800 O O . HIS A 1 101 ? -1.923 -6.348 4.823 1.00 82.38 101 HIS A O 1
ATOM 806 N N . VAL A 1 102 ? -0.482 -5.949 6.498 1.00 86.19 102 VAL A N 1
ATOM 807 C CA . VAL A 1 102 ? -1.075 -4.655 6.891 1.00 86.19 102 VAL A CA 1
ATOM 808 C C . VAL A 1 102 ? -0.730 -3.580 5.864 1.00 86.19 102 VAL A C 1
ATOM 810 O O . VAL A 1 102 ? -1.617 -2.860 5.406 1.00 86.19 102 VAL A O 1
ATOM 813 N N . VAL A 1 103 ? 0.533 -3.516 5.428 1.00 87.69 103 VAL A N 1
ATOM 814 C CA . VAL A 1 103 ? 0.976 -2.604 4.357 1.00 87.69 103 VAL A CA 1
ATOM 815 C C . VAL A 1 103 ? 0.184 -2.855 3.070 1.00 87.69 103 VAL A C 1
ATOM 817 O O . VAL A 1 103 ? -0.263 -1.918 2.410 1.00 87.69 103 VAL A O 1
ATOM 820 N N . THR A 1 104 ? -0.063 -4.124 2.751 1.00 85.44 104 THR A N 1
ATOM 821 C CA . THR A 1 104 ? -0.879 -4.547 1.605 1.00 85.44 104 THR A CA 1
ATOM 822 C C . THR A 1 104 ? -2.324 -4.058 1.723 1.00 85.44 104 THR A C 1
ATOM 824 O O . THR A 1 104 ? -2.879 -3.546 0.750 1.00 85.44 104 THR A O 1
ATOM 827 N N . ALA A 1 105 ? -2.934 -4.166 2.908 1.00 86.50 105 ALA A N 1
ATOM 828 C CA . ALA A 1 105 ? -4.285 -3.665 3.156 1.00 86.50 105 ALA A CA 1
ATOM 829 C C . ALA A 1 105 ? -4.367 -2.133 3.029 1.00 86.50 105 ALA A C 1
ATOM 831 O O . ALA A 1 105 ? -5.303 -1.623 2.412 1.00 86.50 105 ALA A O 1
ATOM 832 N N . LEU A 1 106 ? -3.363 -1.405 3.535 1.00 89.44 106 LEU A N 1
ATOM 833 C CA . LEU A 1 106 ? -3.254 0.049 3.381 1.00 89.44 106 LEU A CA 1
ATOM 834 C C . LEU A 1 106 ? -3.130 0.449 1.903 1.00 89.44 106 LEU A C 1
ATOM 836 O O . LEU A 1 106 ? -3.881 1.304 1.435 1.00 89.44 106 LEU A O 1
ATOM 840 N N . ALA A 1 107 ? -2.239 -0.202 1.148 1.00 87.31 107 ALA A N 1
ATOM 841 C CA . ALA A 1 107 ? -2.070 0.046 -0.285 1.00 87.31 107 ALA A CA 1
ATOM 842 C C . ALA A 1 107 ? -3.373 -0.204 -1.063 1.00 87.31 107 ALA A C 1
ATOM 844 O O . ALA A 1 107 ? -3.773 0.617 -1.894 1.00 87.31 107 ALA A O 1
ATOM 845 N N . ALA A 1 108 ? -4.065 -1.308 -0.765 1.00 87.44 108 ALA A N 1
ATOM 846 C CA . ALA A 1 108 ? -5.341 -1.643 -1.387 1.00 87.44 108 ALA A CA 1
ATOM 847 C C . ALA A 1 108 ? -6.421 -0.593 -1.077 1.00 87.44 108 ALA A C 1
ATOM 849 O O . ALA A 1 108 ? -7.077 -0.109 -1.999 1.00 87.44 108 ALA A O 1
ATOM 850 N N . HIS A 1 109 ? -6.563 -0.187 0.189 1.00 90.56 109 HIS A N 1
ATOM 851 C CA . HIS A 1 109 ? -7.544 0.818 0.606 1.00 90.56 109 HIS A CA 1
ATOM 852 C C . HIS A 1 109 ? -7.288 2.195 -0.027 1.00 90.56 109 HIS A C 1
ATOM 854 O O . HIS A 1 109 ? -8.217 2.873 -0.461 1.00 90.56 109 HIS A O 1
ATOM 860 N N . LEU A 1 110 ? -6.032 2.629 -0.132 1.00 89.38 110 LEU A N 1
ATOM 861 C CA . LEU A 1 110 ? -5.732 3.897 -0.799 1.00 89.38 110 LEU A CA 1
ATOM 862 C C . LEU A 1 110 ? -5.967 3.802 -2.316 1.00 89.38 110 LEU A C 1
ATOM 864 O O . LEU A 1 110 ? -6.453 4.749 -2.932 1.00 89.38 110 LEU A O 1
ATOM 868 N N . THR A 1 111 ? -5.703 2.639 -2.916 1.00 86.25 111 THR A N 1
ATOM 869 C CA . THR A 1 111 ? -5.939 2.406 -4.348 1.00 86.25 111 THR A CA 1
ATOM 870 C C . THR A 1 111 ? -7.417 2.533 -4.719 1.00 86.25 111 THR A C 1
ATOM 872 O O . THR A 1 111 ? -7.736 3.102 -5.764 1.00 86.25 111 THR A O 1
ATOM 875 N N . THR A 1 112 ? -8.344 2.090 -3.861 1.00 89.50 112 THR A N 1
ATOM 876 C CA . THR A 1 112 ? -9.788 2.258 -4.119 1.00 89.50 112 THR A CA 1
ATOM 877 C C . THR A 1 112 ? -10.229 3.725 -4.135 1.00 89.50 112 THR A C 1
ATOM 879 O O . THR A 1 112 ? -11.266 4.041 -4.709 1.00 89.50 112 THR A O 1
ATOM 882 N N . HIS A 1 113 ? -9.425 4.635 -3.575 1.00 89.31 113 HIS A N 1
ATOM 883 C CA . HIS A 1 113 ? -9.697 6.073 -3.489 1.00 89.31 113 HIS A CA 1
ATOM 884 C C . HIS A 1 113 ? -8.807 6.910 -4.427 1.00 89.31 113 HIS A C 1
ATOM 886 O O . HIS A 1 113 ? -8.527 8.082 -4.156 1.00 89.31 113 HIS A O 1
ATOM 892 N N . GLN A 1 114 ? -8.382 6.332 -5.558 1.00 83.44 114 GLN A N 1
ATOM 893 C CA . GLN A 1 114 ? -7.420 6.930 -6.497 1.00 83.44 114 GLN A CA 1
ATOM 894 C C . GLN A 1 114 ? -7.703 8.390 -6.893 1.00 83.44 114 GLN A C 1
ATOM 896 O O . GLN A 1 114 ? -6.758 9.154 -7.079 1.00 83.44 114 GLN A O 1
ATOM 901 N N . GLN A 1 115 ? -8.972 8.804 -7.001 1.00 84.81 115 GLN A N 1
ATOM 902 C CA . GLN A 1 115 ? -9.346 10.164 -7.419 1.00 84.81 115 GLN A CA 1
ATOM 903 C C . GLN A 1 115 ? -8.884 11.239 -6.425 1.00 84.81 115 GLN A C 1
ATOM 905 O O . GLN A 1 115 ? -8.507 12.331 -6.837 1.00 84.81 115 GLN A O 1
ATOM 910 N N . VAL A 1 116 ? -8.884 10.916 -5.130 1.00 88.62 116 VAL A N 1
ATOM 911 C CA . VAL A 1 116 ? -8.429 11.816 -4.059 1.00 88.62 116 VAL A CA 1
ATOM 912 C C . VAL A 1 116 ? -6.938 11.621 -3.799 1.00 88.62 116 VAL A C 1
ATOM 914 O O . VAL A 1 116 ? -6.200 12.582 -3.619 1.00 88.62 116 VAL A O 1
ATOM 917 N N . VAL A 1 117 ? -6.474 10.373 -3.825 1.00 86.75 117 VAL A N 1
ATOM 918 C CA . VAL A 1 117 ? -5.088 10.012 -3.509 1.00 86.75 117 VAL A CA 1
ATOM 919 C C . VAL A 1 117 ? -4.101 10.569 -4.529 1.00 86.75 117 VAL A C 1
ATOM 921 O O . VAL A 1 117 ? -3.094 11.151 -4.143 1.00 86.75 117 VAL A O 1
ATOM 924 N N . THR A 1 118 ? -4.386 10.432 -5.824 1.00 82.00 118 THR A N 1
ATOM 925 C CA . THR A 1 118 ? -3.468 10.827 -6.906 1.00 82.00 118 THR A CA 1
ATOM 926 C C . THR A 1 118 ? -2.965 12.274 -6.788 1.00 82.00 118 THR A C 1
ATOM 928 O O . THR A 1 118 ? -1.747 12.470 -6.757 1.00 82.00 118 THR A O 1
ATOM 931 N N . PRO A 1 119 ? -3.830 13.306 -6.686 1.00 83.31 119 PRO A N 1
ATOM 932 C CA . PRO A 1 119 ? -3.356 14.683 -6.542 1.00 83.31 119 PRO A CA 1
ATOM 933 C C . PRO A 1 119 ? -2.584 14.909 -5.234 1.00 83.31 119 PRO A C 1
ATOM 935 O O . PRO A 1 119 ? -1.600 15.647 -5.238 1.00 83.31 119 PRO A O 1
ATOM 938 N N . LEU A 1 120 ? -2.964 14.241 -4.139 1.00 84.56 120 LEU A N 1
ATOM 939 C CA . LEU A 1 120 ? -2.277 14.361 -2.850 1.00 84.56 120 LEU A CA 1
ATOM 940 C C . LEU A 1 120 ? -0.875 13.760 -2.892 1.00 84.56 120 LEU A C 1
ATOM 942 O O . LEU A 1 120 ? 0.072 14.404 -2.442 1.00 84.56 120 LEU A O 1
ATOM 946 N N . LEU A 1 121 ? -0.721 12.573 -3.484 1.00 79.94 121 LEU A N 1
ATOM 947 C CA . LEU A 1 121 ? 0.584 11.942 -3.682 1.00 79.94 121 LEU A CA 1
ATOM 948 C C . LEU A 1 121 ? 1.493 12.790 -4.564 1.00 79.94 121 LEU A C 1
ATOM 950 O O . LEU A 1 121 ? 2.696 12.771 -4.349 1.00 79.94 121 LEU A O 1
ATOM 954 N N . ASN A 1 122 ? 0.934 13.543 -5.514 1.00 74.75 122 ASN A N 1
ATOM 955 C CA . ASN A 1 122 ? 1.689 14.452 -6.378 1.00 74.75 122 ASN A CA 1
ATOM 956 C C . ASN A 1 122 ? 2.047 15.782 -5.697 1.00 74.75 122 ASN A C 1
ATOM 958 O O . ASN A 1 122 ? 2.971 16.459 -6.142 1.00 74.75 122 ASN A O 1
ATOM 962 N N . GLY A 1 123 ? 1.337 16.142 -4.628 1.00 79.19 123 GLY A N 1
ATOM 963 C CA . GLY A 1 123 ? 1.486 17.400 -3.903 1.00 79.19 123 GLY A CA 1
ATOM 964 C C . GLY A 1 123 ? 2.120 17.221 -2.528 1.00 79.19 123 GLY A C 1
ATOM 965 O O . GLY A 1 123 ? 3.336 17.248 -2.395 1.00 79.19 123 GLY A O 1
ATOM 966 N N . VAL A 1 124 ? 1.291 17.094 -1.494 1.00 80.25 124 VAL A N 1
ATOM 967 C CA . VAL A 1 124 ? 1.703 17.150 -0.077 1.00 80.25 124 VAL A CA 1
ATOM 968 C C . VAL A 1 124 ? 2.073 15.788 0.525 1.00 80.25 124 VAL A C 1
ATOM 970 O O . VAL A 1 124 ? 2.749 15.731 1.550 1.00 80.25 124 VAL A O 1
ATOM 973 N N . ALA A 1 125 ? 1.670 14.682 -0.108 1.00 82.50 125 ALA A N 1
ATOM 974 C CA . ALA A 1 125 ? 1.825 13.314 0.401 1.00 82.50 125 ALA A CA 1
ATOM 975 C C . ALA A 1 125 ? 2.949 12.505 -0.265 1.00 82.50 125 ALA A C 1
ATOM 977 O O . ALA A 1 125 ? 2.960 11.275 -0.238 1.00 82.50 125 ALA A O 1
ATOM 978 N N . GLN A 1 126 ? 3.938 13.200 -0.821 1.00 75.44 126 GLN A N 1
ATOM 979 C CA . GLN A 1 126 ? 5.089 12.630 -1.526 1.00 75.44 126 GLN A CA 1
ATOM 980 C C . GLN A 1 126 ? 5.860 11.578 -0.719 1.00 75.44 126 GLN A C 1
ATOM 982 O O . GLN A 1 126 ? 6.242 10.531 -1.245 1.00 75.44 126 GLN A O 1
ATOM 987 N N . ALA A 1 127 ? 6.071 11.840 0.574 1.00 74.81 127 ALA A N 1
ATOM 988 C CA . ALA A 1 127 ? 6.811 10.947 1.461 1.00 74.81 127 ALA A CA 1
ATOM 989 C C . ALA A 1 127 ? 6.130 9.576 1.615 1.00 74.81 127 ALA A C 1
ATOM 991 O O . ALA A 1 127 ? 6.816 8.562 1.739 1.00 74.81 127 ALA A O 1
ATOM 992 N N . VAL A 1 128 ? 4.795 9.529 1.546 1.00 80.94 128 VAL A N 1
ATOM 993 C CA . VAL A 1 128 ? 4.011 8.289 1.650 1.00 80.94 128 VAL A CA 1
ATOM 994 C C . VAL A 1 128 ? 4.297 7.381 0.457 1.00 80.94 128 VAL A C 1
ATOM 996 O O . VAL A 1 128 ? 4.570 6.197 0.641 1.00 80.94 128 VAL A O 1
ATOM 999 N N . SER A 1 129 ? 4.343 7.937 -0.758 1.00 74.06 129 SER A N 1
ATOM 1000 C CA . SER A 1 129 ? 4.734 7.198 -1.968 1.00 74.06 129 SER A CA 1
ATOM 1001 C C . SER A 1 129 ? 6.127 6.578 -1.836 1.00 74.06 129 SER A C 1
ATOM 1003 O O . SER A 1 129 ? 6.330 5.420 -2.197 1.00 74.06 129 SER A O 1
ATOM 1005 N N . VAL A 1 130 ? 7.090 7.329 -1.288 1.00 70.62 130 VAL A N 1
ATOM 1006 C CA . VAL A 1 130 ? 8.466 6.849 -1.075 1.00 70.62 130 VAL A CA 1
ATOM 1007 C C . VAL A 1 130 ? 8.512 5.738 -0.024 1.00 70.62 130 VAL A C 1
ATOM 1009 O O . VAL A 1 130 ? 9.209 4.743 -0.220 1.00 70.62 130 VAL A O 1
ATOM 1012 N N . ALA A 1 131 ? 7.759 5.869 1.070 1.00 77.12 131 ALA A N 1
ATOM 1013 C CA . ALA A 1 131 ? 7.673 4.840 2.103 1.00 77.12 131 ALA A CA 1
ATOM 1014 C C . ALA A 1 131 ? 7.079 3.531 1.560 1.00 77.12 131 ALA A C 1
ATOM 1016 O O . ALA A 1 131 ? 7.646 2.464 1.790 1.00 77.12 131 ALA A O 1
ATOM 1017 N N . PHE A 1 132 ? 6.018 3.604 0.749 1.00 78.44 132 PHE A N 1
ATOM 1018 C CA . PHE A 1 132 ? 5.501 2.435 0.036 1.00 78.44 132 PHE A CA 1
ATOM 1019 C C . PHE A 1 132 ? 6.538 1.848 -0.927 1.00 78.44 132 PHE A C 1
ATOM 1021 O O . PHE A 1 132 ? 6.735 0.637 -0.933 1.00 78.44 132 PHE A O 1
ATOM 1028 N N . ALA A 1 133 ? 7.269 2.674 -1.684 1.00 69.94 133 ALA A N 1
ATOM 1029 C CA . ALA A 1 133 ? 8.294 2.182 -2.608 1.00 69.94 133 ALA A CA 1
ATOM 1030 C C . ALA A 1 133 ? 9.381 1.360 -1.898 1.00 69.94 133 ALA A C 1
ATOM 1032 O O . ALA A 1 133 ? 9.809 0.322 -2.401 1.00 69.94 133 ALA A O 1
ATOM 1033 N N . ARG A 1 134 ? 9.772 1.750 -0.679 1.00 70.88 134 ARG A N 1
ATOM 1034 C CA . ARG A 1 134 ? 10.727 0.985 0.144 1.00 70.88 134 ARG A CA 1
ATOM 1035 C C . ARG A 1 134 ? 10.233 -0.422 0.499 1.00 70.88 134 ARG A C 1
ATOM 1037 O O . ARG A 1 134 ? 11.060 -1.305 0.707 1.00 70.88 134 ARG A O 1
ATOM 1044 N N . ARG A 1 135 ? 8.917 -0.654 0.519 1.00 72.31 135 ARG A N 1
ATOM 1045 C CA . ARG A 1 135 ? 8.300 -1.958 0.808 1.00 72.31 135 ARG A CA 1
ATOM 1046 C C . ARG A 1 135 ? 8.183 -2.881 -0.415 1.00 72.31 135 ARG A C 1
ATOM 1048 O O . ARG A 1 135 ? 7.865 -4.045 -0.230 1.00 72.31 135 ARG A O 1
ATOM 1055 N N . ILE A 1 136 ? 8.513 -2.433 -1.636 1.00 65.94 136 ILE A N 1
ATOM 1056 C CA . ILE A 1 136 ? 8.434 -3.251 -2.875 1.00 65.94 136 ILE A CA 1
ATOM 1057 C C . ILE A 1 136 ? 9.283 -4.533 -2.808 1.00 65.94 136 ILE A C 1
ATOM 1059 O O . ILE A 1 136 ? 8.970 -5.525 -3.464 1.00 65.94 136 ILE A O 1
ATOM 1063 N N . ASN A 1 137 ? 10.356 -4.536 -2.016 1.00 58.47 137 ASN A N 1
ATOM 1064 C CA . ASN A 1 137 ? 11.236 -5.702 -1.891 1.00 58.47 137 ASN A CA 1
ATOM 1065 C C . ASN A 1 137 ? 10.602 -6.864 -1.113 1.00 58.47 137 ASN A C 1
ATOM 1067 O O . ASN A 1 137 ? 11.150 -7.964 -1.104 1.00 58.47 137 ASN A O 1
ATOM 1071 N N . ASP A 1 138 ? 9.453 -6.624 -0.489 1.00 62.47 138 ASP A N 1
ATOM 1072 C CA . ASP A 1 138 ? 8.711 -7.608 0.273 1.00 62.47 138 ASP A CA 1
ATOM 1073 C C . ASP A 1 138 ? 7.820 -8.463 -0.655 1.00 62.47 138 ASP A C 1
ATOM 1075 O O . ASP A 1 138 ? 6.896 -7.933 -1.291 1.00 62.47 138 ASP A O 1
ATOM 1079 N N . PRO A 1 139 ? 8.077 -9.781 -0.752 1.00 59.53 139 PRO A N 1
ATOM 1080 C CA . PRO A 1 139 ? 7.388 -10.675 -1.680 1.00 59.53 139 PRO A CA 1
ATOM 1081 C C . PRO A 1 139 ? 5.881 -10.774 -1.486 1.00 59.53 139 PRO A C 1
ATOM 1083 O O . PRO A 1 139 ? 5.180 -11.136 -2.428 1.00 59.53 139 PRO A O 1
ATOM 1086 N N . ASP A 1 140 ? 5.391 -10.468 -0.290 1.00 64.06 140 ASP A N 1
ATOM 1087 C CA . ASP A 1 140 ? 3.975 -10.607 0.032 1.00 64.06 140 ASP A CA 1
ATOM 1088 C C . ASP A 1 140 ? 3.202 -9.306 -0.231 1.00 64.06 140 ASP A C 1
ATOM 1090 O O . ASP A 1 140 ? 1.972 -9.312 -0.265 1.00 64.06 140 ASP A O 1
ATOM 1094 N N . THR A 1 141 ? 3.907 -8.188 -0.459 1.00 65.06 141 THR A N 1
ATOM 1095 C CA . THR A 1 141 ? 3.283 -6.861 -0.643 1.00 65.06 141 THR A CA 1
ATOM 1096 C C . THR A 1 141 ? 3.492 -6.248 -2.015 1.00 65.06 141 THR A C 1
ATOM 1098 O O . THR A 1 141 ? 2.729 -5.354 -2.399 1.00 65.06 141 THR A O 1
ATOM 1101 N N . TYR A 1 142 ? 4.507 -6.708 -2.758 1.00 63.62 142 TYR A N 1
ATOM 1102 C CA . TYR A 1 142 ? 4.995 -6.007 -3.944 1.00 63.62 142 TYR A CA 1
ATOM 1103 C C . TYR A 1 142 ? 3.879 -5.676 -4.939 1.00 63.62 142 TYR A C 1
ATOM 1105 O O . TYR A 1 142 ? 3.825 -4.545 -5.405 1.00 63.62 142 TYR A O 1
ATOM 1113 N N . GLU A 1 143 ? 2.945 -6.587 -5.230 1.00 67.00 143 GLU A N 1
ATOM 1114 C CA . GLU A 1 143 ? 1.916 -6.346 -6.247 1.00 67.00 143 GLU A CA 1
ATOM 1115 C C . GLU A 1 143 ? 1.001 -5.162 -5.888 1.00 67.00 143 GLU A C 1
ATOM 1117 O O . GLU A 1 143 ? 0.800 -4.256 -6.701 1.00 67.00 143 GLU A O 1
ATOM 1122 N N . GLN A 1 144 ? 0.461 -5.138 -4.666 1.00 72.50 144 GLN A N 1
ATOM 1123 C CA . GLN A 1 144 ? -0.449 -4.070 -4.240 1.00 72.50 144 GLN A CA 1
ATOM 1124 C C . GLN A 1 144 ? 0.284 -2.745 -4.054 1.00 72.50 144 GLN A C 1
ATOM 1126 O O . GLN A 1 144 ? -0.239 -1.690 -4.411 1.00 72.50 144 GLN A O 1
ATOM 1131 N N . VAL A 1 145 ? 1.524 -2.797 -3.570 1.00 71.50 145 VAL A N 1
ATOM 1132 C CA . VAL A 1 145 ? 2.393 -1.626 -3.449 1.00 71.50 145 VAL A CA 1
ATOM 1133 C C . VAL A 1 145 ? 2.721 -1.045 -4.829 1.00 71.50 145 VAL A C 1
ATOM 1135 O O . VAL A 1 145 ? 2.610 0.164 -5.026 1.00 71.50 145 VAL A O 1
ATOM 1138 N N . CYS A 1 146 ? 3.037 -1.883 -5.819 1.00 67.12 146 CYS A N 1
ATOM 1139 C CA . CYS A 1 146 ? 3.283 -1.443 -7.193 1.00 67.12 146 CYS A CA 1
ATOM 1140 C C . CYS A 1 146 ? 2.037 -0.798 -7.810 1.00 67.12 146 CYS A C 1
ATOM 1142 O O . CYS A 1 146 ? 2.127 0.271 -8.419 1.00 67.12 146 CYS A O 1
ATOM 1144 N N . ARG A 1 147 ? 0.860 -1.415 -7.624 1.00 69.88 147 ARG A N 1
ATOM 1145 C CA . ARG A 1 147 ? -0.424 -0.855 -8.073 1.00 69.88 147 ARG A CA 1
ATOM 1146 C C . ARG A 1 147 ? -0.678 0.514 -7.448 1.00 69.88 147 ARG A C 1
ATOM 1148 O O . ARG A 1 147 ? -1.048 1.435 -8.170 1.00 69.88 147 ARG A O 1
ATOM 1155 N N . PHE A 1 148 ? -0.429 0.666 -6.152 1.00 75.12 148 PHE A N 1
ATOM 1156 C CA . PHE A 1 148 ? -0.599 1.935 -5.455 1.00 75.12 148 PHE A CA 1
ATOM 1157 C C . PHE A 1 148 ? 0.360 3.019 -5.971 1.00 75.12 148 PHE A C 1
ATOM 1159 O O . PHE A 1 148 ? -0.075 4.113 -6.323 1.00 75.12 148 PHE A O 1
ATOM 1166 N N . ILE A 1 149 ? 1.656 2.716 -6.092 1.00 69.75 149 ILE A N 1
ATOM 1167 C CA . ILE A 1 149 ? 2.662 3.697 -6.538 1.00 69.75 149 ILE A CA 1
ATOM 1168 C C . ILE A 1 149 ? 2.425 4.122 -7.992 1.00 69.75 149 ILE A C 1
ATOM 1170 O O . ILE A 1 149 ? 2.724 5.261 -8.350 1.00 69.75 149 ILE A O 1
ATOM 1174 N N . SER A 1 150 ? 1.831 3.254 -8.819 1.00 65.06 150 SER A N 1
ATOM 1175 C CA . SER A 1 150 ? 1.458 3.598 -10.198 1.00 65.06 150 SER A CA 1
ATOM 1176 C C . SER A 1 150 ? 0.416 4.723 -10.308 1.00 65.06 150 SER A C 1
ATOM 1178 O O . SER A 1 150 ? 0.269 5.296 -11.383 1.00 65.06 150 SER A O 1
ATOM 1180 N N . LEU A 1 151 ? -0.282 5.067 -9.216 1.00 66.25 151 LEU A N 1
ATOM 1181 C CA . LEU A 1 151 ? -1.265 6.157 -9.191 1.00 66.25 151 LEU A CA 1
ATOM 1182 C C . LEU A 1 151 ? -0.620 7.553 -9.158 1.00 66.25 151 LEU A C 1
ATOM 1184 O O . LEU A 1 151 ? -1.231 8.513 -9.616 1.00 66.25 151 LEU A O 1
ATOM 1188 N N . GLY A 1 152 ? 0.597 7.698 -8.622 1.00 61.84 152 GLY A N 1
ATOM 1189 C CA . GLY A 1 152 ? 1.303 8.984 -8.563 1.00 61.84 152 GLY A CA 1
ATOM 1190 C C . GLY A 1 152 ? 2.066 9.303 -9.855 1.00 61.84 152 GLY A C 1
ATOM 1191 O O . GLY A 1 152 ? 2.515 8.407 -10.565 1.00 61.84 152 GLY A O 1
ATOM 1192 N N . THR A 1 153 ? 2.286 10.588 -10.161 1.00 53.41 153 THR A N 1
ATOM 1193 C CA . THR A 1 153 ? 3.182 11.000 -11.248 1.00 53.41 153 THR A CA 1
ATOM 1194 C C . THR A 1 153 ? 4.600 10.560 -10.926 1.00 53.41 153 THR A C 1
ATOM 1196 O O . THR A 1 153 ? 5.303 11.129 -10.096 1.00 53.41 153 THR A O 1
ATOM 1199 N N . VAL A 1 154 ? 5.004 9.542 -11.664 1.00 51.94 154 VAL A N 1
ATOM 1200 C CA . VAL A 1 154 ? 6.232 8.751 -11.657 1.00 51.94 154 VAL A CA 1
ATOM 1201 C C . VAL A 1 154 ? 7.537 9.579 -11.809 1.00 51.94 154 VAL A C 1
ATOM 1203 O O . VAL A 1 154 ? 8.632 9.032 -11.840 1.00 51.94 154 VAL A O 1
ATOM 1206 N N . SER A 1 155 ? 7.488 10.912 -11.875 1.00 46.09 155 SER A N 1
ATOM 1207 C CA . SER A 1 155 ? 8.656 11.710 -12.273 1.00 46.09 155 SER A CA 1
ATOM 1208 C C . SER A 1 155 ? 9.673 12.004 -11.168 1.00 46.09 155 SER A C 1
ATOM 1210 O O . SER A 1 155 ? 10.866 11.998 -11.455 1.00 46.09 155 SER A O 1
ATOM 1212 N N . PHE A 1 156 ? 9.244 12.274 -9.931 1.00 44.38 156 PHE A N 1
ATOM 1213 C CA . PHE A 1 156 ? 10.161 12.699 -8.856 1.00 44.38 156 PHE A CA 1
ATOM 1214 C C . PHE A 1 156 ? 10.482 11.556 -7.876 1.00 44.38 156 PHE A C 1
ATOM 1216 O O . PHE A 1 156 ? 11.629 11.359 -7.481 1.00 44.38 156 PHE A O 1
ATOM 1223 N N . TYR A 1 157 ? 9.482 10.727 -7.562 1.00 51.78 157 TYR A N 1
ATOM 1224 C CA . TYR A 1 157 ? 9.569 9.630 -6.583 1.00 51.78 157 TYR A CA 1
ATOM 1225 C C . TYR A 1 157 ? 10.579 8.555 -6.956 1.00 51.78 157 TYR A C 1
ATOM 1227 O O . TYR A 1 157 ? 11.266 7.996 -6.099 1.00 51.78 157 TYR A O 1
ATOM 1235 N N . TRP A 1 158 ? 10.691 8.299 -8.257 1.00 50.59 158 TRP A N 1
ATOM 1236 C CA . TRP A 1 158 ? 11.579 7.278 -8.766 1.00 50.59 158 TRP A CA 1
ATOM 1237 C 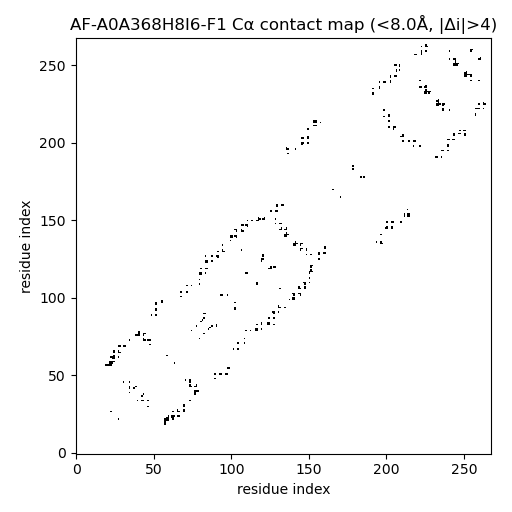C . TRP A 1 158 ? 13.023 7.727 -8.685 1.00 50.59 158 TRP A C 1
ATOM 1239 O O . TRP A 1 158 ? 13.823 6.906 -8.289 1.00 50.59 158 TRP A O 1
ATOM 1249 N N . GLN A 1 159 ? 13.375 8.998 -8.909 1.00 47.78 159 GLN A N 1
ATOM 1250 C CA . GLN A 1 159 ? 14.765 9.456 -8.745 1.00 47.78 159 GLN A CA 1
ATOM 1251 C C . GLN A 1 159 ? 15.293 9.249 -7.315 1.00 47.78 159 GLN A C 1
ATOM 1253 O O . GLN A 1 159 ? 16.443 8.848 -7.142 1.00 47.78 159 GLN A O 1
ATOM 1258 N N . SER A 1 160 ? 14.460 9.441 -6.287 1.00 47.84 160 SER A N 1
ATOM 1259 C CA . SER A 1 160 ? 14.855 9.207 -4.890 1.00 47.84 160 SER A CA 1
ATOM 1260 C C . SER A 1 160 ? 14.930 7.719 -4.527 1.00 47.84 160 SER A C 1
ATOM 1262 O O . SER A 1 160 ? 15.921 7.297 -3.929 1.00 47.84 160 SER A O 1
ATOM 1264 N N . TYR A 1 161 ? 13.944 6.903 -4.931 1.00 50.88 161 TYR A N 1
ATOM 1265 C CA . TYR A 1 161 ? 14.035 5.441 -4.791 1.00 50.88 161 TYR A CA 1
ATOM 1266 C C . TYR A 1 161 ? 15.208 4.875 -5.603 1.00 50.88 161 TYR A C 1
ATOM 1268 O O . TYR A 1 161 ? 15.867 3.948 -5.153 1.00 50.88 161 TYR A O 1
ATOM 1276 N N . TRP A 1 162 ? 15.525 5.477 -6.751 1.00 49.31 162 TRP A N 1
ATOM 1277 C CA . TRP A 1 162 ? 16.668 5.162 -7.603 1.00 49.31 162 TRP A CA 1
ATOM 1278 C C . TRP A 1 162 ? 17.994 5.510 -6.954 1.00 49.31 162 TRP A C 1
ATOM 1280 O O . TRP A 1 162 ? 18.900 4.691 -7.003 1.00 49.31 162 TRP A O 1
ATOM 1290 N N . HIS A 1 163 ? 18.131 6.671 -6.315 1.00 45.94 163 HIS A N 1
ATOM 1291 C CA . HIS A 1 163 ? 19.341 6.980 -5.556 1.00 45.94 163 HIS A CA 1
ATOM 1292 C C . HIS A 1 163 ? 19.553 5.968 -4.427 1.00 45.94 163 HIS A C 1
ATOM 1294 O O . HIS A 1 163 ? 20.668 5.493 -4.231 1.00 45.94 163 HIS A O 1
ATOM 1300 N N . GLN A 1 164 ? 18.485 5.571 -3.735 1.00 46.72 164 GLN A N 1
ATOM 1301 C CA . GLN A 1 164 ? 18.566 4.595 -2.651 1.00 46.72 164 GLN A CA 1
ATOM 1302 C C . GLN A 1 164 ? 18.785 3.158 -3.168 1.00 46.72 164 GLN A C 1
ATOM 1304 O O . GLN A 1 164 ? 19.561 2.411 -2.576 1.00 46.72 164 GLN A O 1
ATOM 1309 N N . SER A 1 165 ? 18.193 2.806 -4.313 1.00 47.38 165 SER A N 1
ATOM 1310 C CA . SER A 1 165 ? 18.350 1.509 -4.982 1.00 47.38 165 SER A CA 1
ATOM 1311 C C . SER A 1 165 ? 19.679 1.371 -5.718 1.00 47.38 165 SER A C 1
ATOM 1313 O O . SER A 1 165 ? 20.216 0.278 -5.802 1.00 47.38 165 SER A O 1
ATOM 1315 N N . GLN A 1 166 ? 20.272 2.463 -6.209 1.00 44.06 166 GLN A N 1
ATOM 1316 C CA . GLN A 1 166 ? 21.662 2.479 -6.667 1.00 44.06 166 GLN A CA 1
ATOM 1317 C C . GLN A 1 166 ? 22.629 2.395 -5.497 1.00 44.06 166 GLN A C 1
ATOM 1319 O O . GLN A 1 166 ? 23.673 1.772 -5.644 1.00 44.06 166 GLN A O 1
ATOM 1324 N N . VAL A 1 167 ? 22.302 2.970 -4.335 1.00 37.06 167 VAL A N 1
ATOM 1325 C CA . VAL A 1 167 ? 23.081 2.740 -3.116 1.00 37.06 167 VAL A CA 1
ATOM 1326 C C . VAL A 1 167 ? 22.998 1.273 -2.720 1.00 37.06 167 VAL A C 1
ATOM 1328 O O . VAL A 1 167 ? 24.052 0.707 -2.493 1.00 37.06 167 VAL A O 1
ATOM 1331 N N . THR A 1 168 ? 21.838 0.608 -2.733 1.00 38.50 168 THR A N 1
ATOM 1332 C CA . THR A 1 168 ? 21.785 -0.844 -2.484 1.00 38.50 168 THR A CA 1
ATOM 1333 C C . THR A 1 168 ? 22.404 -1.656 -3.615 1.00 38.50 168 THR A C 1
ATOM 1335 O O . THR A 1 168 ? 23.134 -2.582 -3.319 1.00 38.50 168 THR A O 1
ATOM 1338 N N . HIS A 1 169 ? 22.245 -1.313 -4.891 1.00 39.09 169 HIS A N 1
ATOM 1339 C CA . HIS A 1 169 ? 22.894 -2.009 -6.011 1.00 39.09 169 HIS A CA 1
ATOM 1340 C C . HIS A 1 169 ? 24.425 -1.846 -5.992 1.00 39.09 169 HIS A C 1
ATOM 1342 O O . HIS A 1 169 ? 25.150 -2.801 -6.255 1.00 39.09 169 HIS A O 1
ATOM 1348 N N . ASN A 1 170 ? 24.942 -0.673 -5.611 1.00 34.25 170 ASN A N 1
ATOM 1349 C CA . ASN A 1 170 ? 26.371 -0.438 -5.384 1.00 34.25 170 ASN A CA 1
ATOM 1350 C C . ASN A 1 170 ? 26.848 -1.051 -4.064 1.00 34.25 170 ASN A C 1
ATOM 1352 O O . ASN A 1 170 ? 27.974 -1.526 -4.006 1.00 34.25 170 ASN A O 1
ATOM 1356 N N . PHE A 1 171 ? 26.011 -1.096 -3.025 1.00 29.11 171 PHE A N 1
ATOM 1357 C CA . PHE A 1 171 ? 26.293 -1.794 -1.773 1.00 29.11 171 PHE A CA 1
ATOM 1358 C C . PHE A 1 171 ? 26.343 -3.297 -2.016 1.00 29.11 171 PHE A C 1
ATOM 1360 O O . PHE A 1 171 ? 27.276 -3.914 -1.550 1.00 29.11 171 PHE A O 1
ATOM 1367 N N . TYR A 1 172 ? 25.454 -3.872 -2.827 1.00 31.41 172 TYR A N 1
ATOM 1368 C CA . TYR A 1 172 ? 25.472 -5.276 -3.232 1.00 31.41 172 TYR A CA 1
ATOM 1369 C C . TYR A 1 172 ? 26.598 -5.571 -4.224 1.00 31.41 172 TYR A C 1
ATOM 1371 O O . TYR A 1 172 ? 27.239 -6.597 -4.067 1.00 31.41 172 TYR A O 1
ATOM 1379 N N . LYS A 1 173 ? 26.942 -4.684 -5.171 1.00 35.28 173 LYS A N 1
ATOM 1380 C CA . LYS A 1 173 ? 28.173 -4.821 -5.979 1.00 35.28 173 LYS A CA 1
ATOM 1381 C C . LYS A 1 173 ? 29.432 -4.784 -5.103 1.00 35.28 173 LYS A C 1
ATOM 1383 O O . LYS A 1 173 ? 30.288 -5.647 -5.256 1.00 35.28 173 LYS A O 1
ATOM 1388 N N . ASN A 1 174 ? 29.527 -3.855 -4.148 1.00 31.05 174 ASN A N 1
ATOM 1389 C CA . ASN A 1 174 ? 30.656 -3.748 -3.211 1.00 31.05 174 ASN A CA 1
ATOM 1390 C C . ASN A 1 174 ? 30.667 -4.863 -2.147 1.00 31.05 174 ASN A C 1
ATOM 1392 O O . ASN A 1 174 ? 31.735 -5.292 -1.709 1.00 31.05 174 ASN A O 1
ATOM 1396 N N . TRP A 1 175 ? 29.499 -5.374 -1.766 1.00 26.81 175 TRP A N 1
ATOM 1397 C CA . TRP A 1 175 ? 29.321 -6.524 -0.884 1.00 26.81 175 TRP A CA 1
ATOM 1398 C C . TRP A 1 175 ? 29.682 -7.811 -1.615 1.00 26.81 175 TRP A C 1
ATOM 1400 O O . TRP A 1 175 ? 30.363 -8.638 -1.040 1.00 26.81 175 TRP A O 1
ATOM 1410 N N . ASN A 1 176 ? 29.352 -7.958 -2.902 1.00 31.39 176 ASN A N 1
ATOM 1411 C CA . ASN A 1 176 ? 29.772 -9.101 -3.718 1.00 31.39 176 ASN A CA 1
ATOM 1412 C C . ASN A 1 176 ? 31.298 -9.094 -3.942 1.00 31.39 176 ASN A C 1
ATOM 1414 O O . ASN A 1 176 ? 31.933 -10.144 -3.900 1.00 31.39 176 ASN A O 1
ATOM 1418 N N . ILE A 1 177 ? 31.911 -7.907 -4.067 1.00 37.38 177 ILE A N 1
ATOM 1419 C CA . ILE A 1 177 ? 33.377 -7.741 -4.068 1.00 37.38 177 ILE A CA 1
ATOM 1420 C C . ILE A 1 177 ? 33.985 -8.110 -2.697 1.00 37.38 177 ILE A C 1
ATOM 1422 O O . ILE A 1 177 ? 35.023 -8.766 -2.651 1.00 37.38 177 ILE A O 1
ATOM 1426 N N . SER A 1 178 ? 33.334 -7.766 -1.578 1.00 28.70 178 SER A N 1
ATOM 1427 C CA . SER A 1 178 ? 33.796 -8.146 -0.227 1.00 28.70 178 SER A CA 1
ATOM 1428 C C . SER A 1 178 ? 33.548 -9.627 0.107 1.00 28.70 178 SER A C 1
ATOM 1430 O O . SER A 1 178 ? 34.378 -10.269 0.747 1.00 28.70 178 SER A O 1
ATOM 1432 N N . CYS A 1 179 ? 32.461 -10.223 -0.382 1.00 27.59 179 CYS A N 1
ATOM 1433 C CA . CYS A 1 179 ? 32.133 -11.642 -0.230 1.00 27.59 179 CYS A CA 1
ATOM 1434 C C . CYS A 1 179 ? 32.991 -12.548 -1.120 1.00 27.59 179 CYS A C 1
ATOM 1436 O O . CYS A 1 179 ? 33.172 -13.716 -0.795 1.00 27.59 179 CYS A O 1
ATOM 1438 N N . GLN A 1 180 ? 33.623 -12.035 -2.181 1.00 34.34 180 GLN A N 1
ATOM 1439 C CA . GLN A 1 180 ? 34.691 -12.787 -2.850 1.00 34.34 180 GLN A CA 1
ATOM 1440 C C . GLN A 1 180 ? 35.915 -13.014 -1.942 1.00 34.34 180 GLN A C 1
ATOM 1442 O O . GLN A 1 180 ? 36.666 -13.960 -2.174 1.00 34.34 180 GLN A O 1
ATOM 1447 N N . GLN A 1 181 ? 36.098 -12.220 -0.877 1.00 38.31 181 GLN A N 1
ATOM 1448 C CA . GLN A 1 181 ? 37.154 -12.440 0.122 1.00 38.31 181 GLN A CA 1
ATOM 1449 C C . GLN A 1 181 ? 36.713 -13.306 1.314 1.00 38.31 181 GLN A C 1
ATOM 1451 O O . GLN A 1 181 ? 37.564 -13.839 2.025 1.00 38.31 181 GLN A O 1
ATOM 1456 N N . GLN A 1 182 ? 35.411 -13.527 1.514 1.00 30.84 182 GLN A N 1
ATOM 1457 C CA . GLN A 1 182 ? 34.886 -14.425 2.546 1.00 30.84 182 GLN A CA 1
ATOM 1458 C C . GLN A 1 182 ? 33.815 -15.335 1.950 1.00 30.84 182 GLN A C 1
ATOM 1460 O O . GLN A 1 182 ? 32.707 -14.887 1.688 1.00 30.84 182 GLN A O 1
ATOM 1465 N N . LYS A 1 183 ? 34.164 -16.621 1.772 1.00 29.97 183 LYS A N 1
ATOM 1466 C CA . LYS A 1 183 ? 33.299 -17.739 1.341 1.00 29.97 183 LYS A CA 1
ATOM 1467 C C . LYS A 1 183 ? 31.986 -17.815 2.144 1.00 29.97 183 LYS A C 1
ATOM 1469 O O . LYS A 1 183 ? 31.835 -18.666 3.017 1.00 29.97 183 LYS A O 1
ATOM 1474 N N . VAL A 1 184 ? 31.023 -16.967 1.821 1.00 33.06 184 VAL A N 1
ATOM 1475 C CA . VAL A 1 184 ? 29.630 -17.072 2.250 1.00 33.06 184 VAL A CA 1
ATOM 1476 C C . VAL A 1 184 ? 28.815 -17.275 0.974 1.00 33.06 184 VAL A C 1
ATOM 1478 O O . VAL A 1 184 ? 29.010 -16.521 0.020 1.00 33.06 184 VAL A O 1
ATOM 1481 N N . PRO A 1 185 ? 27.962 -18.309 0.890 1.00 33.06 185 PRO A N 1
ATOM 1482 C CA . PRO A 1 185 ? 27.199 -18.584 -0.319 1.00 33.06 185 PRO A CA 1
ATOM 1483 C C . PRO A 1 185 ? 26.116 -17.511 -0.491 1.00 33.06 185 PRO A C 1
ATOM 1485 O O . PRO A 1 185 ? 25.049 -17.597 0.107 1.00 33.06 185 PRO A O 1
ATOM 1488 N N . SER A 1 186 ? 26.393 -16.487 -1.298 1.00 39.84 186 SER A N 1
ATOM 1489 C CA . SER A 1 186 ? 25.381 -15.565 -1.805 1.00 39.84 186 SER A CA 1
ATOM 1490 C C . SER A 1 186 ? 24.563 -16.291 -2.873 1.00 39.84 186 SER A C 1
ATOM 1492 O O . SER A 1 186 ? 25.014 -16.551 -3.988 1.00 39.84 186 SER A O 1
ATOM 1494 N N . THR A 1 187 ? 23.347 -16.691 -2.525 1.00 42.38 187 THR A N 1
ATOM 1495 C CA . THR A 1 187 ? 22.400 -17.267 -3.477 1.00 42.38 187 THR A CA 1
ATOM 1496 C C . THR A 1 187 ? 21.982 -16.183 -4.472 1.00 42.38 1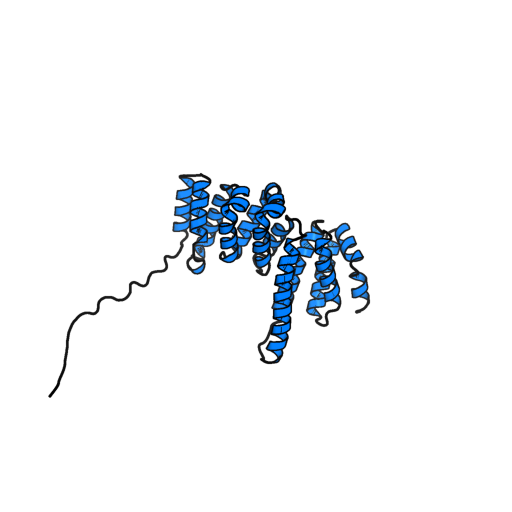87 THR A C 1
ATOM 1498 O O . THR A 1 187 ? 21.285 -15.231 -4.126 1.00 42.38 187 THR A O 1
ATOM 1501 N N . GLY A 1 188 ? 22.369 -16.334 -5.744 1.00 43.91 188 GLY A N 1
ATOM 1502 C CA . GLY A 1 188 ? 21.982 -15.429 -6.842 1.00 43.91 188 GLY A CA 1
ATOM 1503 C C . GLY A 1 188 ? 20.467 -15.191 -6.977 1.00 43.91 188 GLY A C 1
ATOM 1504 O O . GLY A 1 188 ? 20.046 -14.230 -7.615 1.00 43.91 188 GLY A O 1
ATOM 1505 N N . SER A 1 189 ? 19.636 -15.999 -6.311 1.00 44.66 189 SER A N 1
ATOM 1506 C CA . SER A 1 189 ? 18.186 -15.826 -6.222 1.00 44.66 189 SER A CA 1
ATOM 1507 C C . SER A 1 189 ? 17.744 -14.498 -5.602 1.00 44.66 189 SER A C 1
ATOM 1509 O O . SER A 1 189 ? 16.732 -13.958 -6.034 1.00 44.66 189 SER A O 1
ATOM 1511 N N . GLU A 1 190 ? 18.456 -13.951 -4.612 1.00 44.84 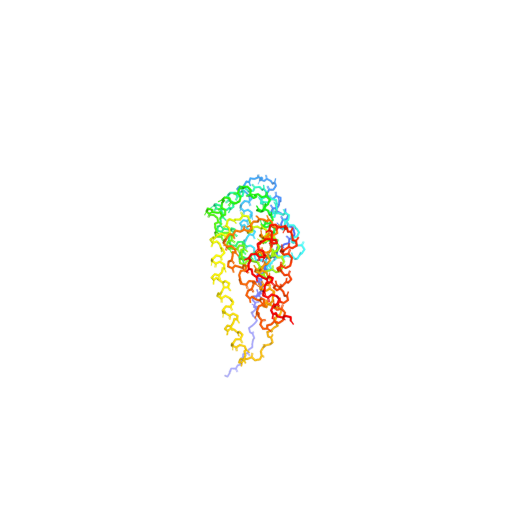190 GLU A N 1
ATOM 1512 C CA . GLU A 1 190 ? 18.042 -12.695 -3.957 1.00 44.84 190 GLU A CA 1
ATOM 1513 C C . GLU A 1 190 ? 18.318 -11.469 -4.833 1.00 44.84 190 GLU A C 1
ATOM 1515 O O . GLU A 1 190 ? 17.486 -10.563 -4.920 1.00 44.84 190 GLU A O 1
ATOM 1520 N N . PHE A 1 191 ? 19.439 -11.485 -5.561 1.00 46.12 191 PHE A N 1
ATOM 1521 C CA . PHE A 1 191 ? 19.776 -10.460 -6.547 1.00 46.12 191 PHE A CA 1
ATOM 1522 C C . PHE A 1 191 ? 18.773 -10.461 -7.705 1.00 46.12 191 PHE A C 1
ATOM 1524 O O . PHE A 1 191 ? 18.182 -9.428 -8.009 1.00 46.12 191 PHE A O 1
ATOM 1531 N N . ILE A 1 192 ? 18.491 -11.637 -8.281 1.00 48.53 192 ILE A N 1
ATOM 1532 C CA . ILE A 1 192 ? 17.487 -11.790 -9.343 1.00 48.53 192 ILE A CA 1
ATOM 1533 C C . ILE A 1 192 ? 16.107 -11.325 -8.856 1.00 48.53 192 ILE A C 1
ATOM 1535 O O . ILE A 1 192 ? 15.393 -10.657 -9.598 1.00 48.53 192 ILE A O 1
ATOM 1539 N N . ARG A 1 193 ? 15.734 -11.617 -7.602 1.00 50.59 193 ARG A N 1
ATOM 1540 C CA . ARG A 1 193 ? 14.444 -11.214 -7.020 1.00 50.59 193 ARG A CA 1
ATOM 1541 C C . ARG A 1 193 ? 14.321 -9.698 -6.854 1.00 50.59 193 ARG A C 1
ATOM 1543 O O . ARG A 1 193 ? 13.298 -9.142 -7.236 1.00 50.59 193 ARG A O 1
ATOM 1550 N N . SER A 1 194 ? 15.355 -9.028 -6.346 1.00 48.03 194 SER A N 1
ATOM 1551 C CA . SER A 1 194 ? 15.383 -7.562 -6.189 1.00 48.03 194 SER A CA 1
ATOM 1552 C C . SER A 1 194 ? 15.327 -6.835 -7.541 1.00 48.03 194 SER A C 1
ATOM 1554 O O . SER A 1 194 ? 14.535 -5.909 -7.746 1.00 48.03 194 SER A O 1
ATOM 1556 N N . THR A 1 195 ? 16.102 -7.327 -8.510 1.00 52.12 195 THR A N 1
ATOM 1557 C CA . THR A 1 195 ? 16.118 -6.830 -9.888 1.00 52.12 195 THR A CA 1
ATOM 1558 C C . THR A 1 195 ? 14.756 -7.035 -10.559 1.00 52.12 195 THR A C 1
ATOM 1560 O O . THR A 1 195 ? 14.185 -6.090 -11.101 1.00 52.12 195 THR A O 1
ATOM 1563 N N . ARG A 1 196 ? 14.153 -8.226 -10.427 1.00 52.59 196 ARG A N 1
ATOM 1564 C CA . ARG A 1 196 ? 12.805 -8.512 -10.943 1.00 52.59 196 ARG A CA 1
ATOM 1565 C C . ARG A 1 196 ? 11.748 -7.605 -10.308 1.00 52.59 196 ARG A C 1
ATOM 1567 O O . ARG A 1 196 ? 10.940 -7.039 -11.034 1.00 52.59 196 ARG A O 1
ATOM 1574 N N . ASN A 1 197 ? 11.779 -7.398 -8.992 1.00 53.25 197 ASN A N 1
ATOM 1575 C CA . ASN A 1 197 ? 10.803 -6.560 -8.284 1.00 53.25 197 ASN A CA 1
ATOM 1576 C C . ASN A 1 197 ? 10.859 -5.085 -8.714 1.00 53.25 197 ASN A C 1
ATOM 1578 O O . ASN A 1 197 ? 9.818 -4.453 -8.888 1.00 53.25 197 ASN A O 1
ATOM 1582 N N . SER A 1 198 ? 12.060 -4.558 -8.966 1.00 54.84 198 SER A N 1
ATOM 1583 C CA . SER A 1 198 ? 12.255 -3.193 -9.473 1.00 54.84 198 SER A CA 1
ATOM 1584 C C . SER A 1 198 ? 11.681 -3.015 -10.886 1.00 54.84 198 SER A C 1
ATOM 1586 O O . SER A 1 198 ? 11.126 -1.963 -11.213 1.00 54.84 198 SER A O 1
ATOM 1588 N N . PHE A 1 199 ? 11.758 -4.058 -11.718 1.00 61.97 199 PHE A N 1
ATOM 1589 C CA . PHE A 1 199 ? 11.218 -4.041 -13.076 1.00 61.97 199 PHE A CA 1
ATOM 1590 C C . PHE A 1 199 ? 9.724 -4.357 -13.151 1.00 61.97 199 PHE A C 1
ATOM 1592 O O . PHE A 1 199 ? 9.072 -3.854 -14.057 1.00 61.97 199 PHE A O 1
ATOM 1599 N N . ILE A 1 200 ? 9.135 -5.072 -12.188 1.00 58.97 200 ILE A N 1
ATOM 1600 C CA . ILE A 1 200 ? 7.681 -5.322 -12.139 1.00 58.97 200 ILE A CA 1
ATOM 1601 C C . ILE A 1 200 ? 6.879 -4.016 -12.125 1.00 58.97 200 ILE A C 1
ATOM 1603 O O . ILE A 1 200 ? 5.812 -3.947 -12.727 1.00 58.97 200 ILE A O 1
ATOM 1607 N N . VAL A 1 201 ? 7.392 -2.9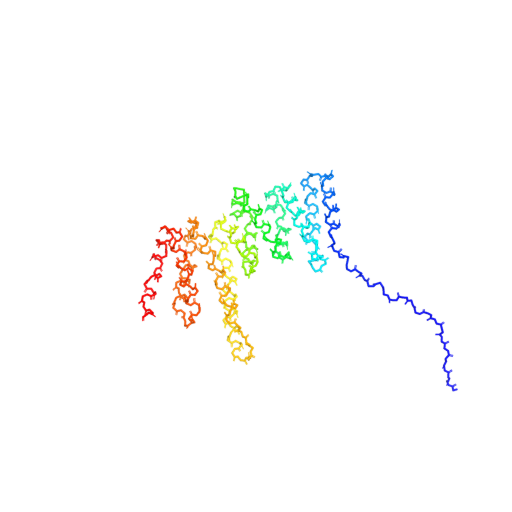49 -11.512 1.00 58.09 201 VAL A N 1
ATOM 1608 C CA . VAL A 1 201 ? 6.707 -1.649 -11.527 1.00 58.09 201 VAL A CA 1
ATOM 1609 C C . VAL A 1 201 ? 6.731 -1.023 -12.918 1.00 58.09 201 VAL A C 1
ATOM 1611 O O . VAL A 1 201 ? 5.721 -0.485 -13.37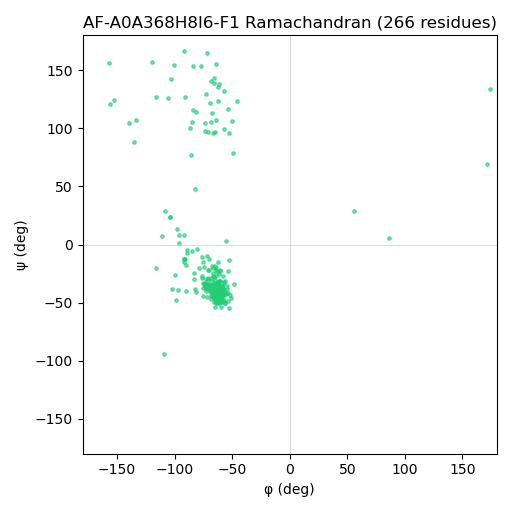0 1.00 58.09 201 VAL A O 1
ATOM 1614 N N . LEU A 1 202 ? 7.869 -1.124 -13.613 1.00 61.56 202 LEU A N 1
ATOM 1615 C CA . LEU A 1 202 ? 7.982 -0.729 -15.013 1.00 61.56 202 LEU A CA 1
ATOM 1616 C C . LEU A 1 202 ? 7.013 -1.552 -15.871 1.00 61.56 202 LEU A C 1
ATOM 1618 O O . LEU A 1 202 ? 6.314 -0.971 -16.694 1.00 61.56 202 LEU A O 1
ATOM 1622 N N . LEU A 1 203 ? 6.920 -2.866 -15.638 1.00 63.50 203 LEU A N 1
ATOM 1623 C CA . LEU A 1 203 ? 5.961 -3.735 -16.319 1.00 63.50 203 LEU A CA 1
ATOM 1624 C C . LEU A 1 203 ? 4.532 -3.274 -16.058 1.00 63.50 203 LEU A C 1
ATOM 1626 O O . LEU A 1 203 ? 3.832 -2.972 -17.009 1.00 63.50 203 LEU A O 1
ATOM 1630 N N . ILE A 1 204 ? 4.110 -3.111 -14.805 1.00 63.66 204 ILE A N 1
ATOM 1631 C CA . ILE A 1 204 ? 2.750 -2.667 -14.463 1.00 63.66 204 ILE A CA 1
ATOM 1632 C C . ILE A 1 204 ? 2.440 -1.293 -15.073 1.00 63.66 204 ILE A C 1
ATOM 1634 O O . ILE A 1 204 ? 1.340 -1.083 -15.585 1.00 63.66 204 ILE A O 1
ATOM 1638 N N . ALA A 1 205 ? 3.396 -0.361 -15.050 1.00 62.38 205 ALA A N 1
ATOM 1639 C CA . ALA A 1 205 ? 3.227 0.959 -15.648 1.00 62.38 205 ALA A CA 1
ATOM 1640 C C . ALA A 1 205 ? 3.088 0.884 -17.176 1.00 62.38 205 ALA A C 1
ATOM 1642 O O . ALA A 1 205 ? 2.226 1.555 -17.739 1.00 62.38 205 ALA A O 1
ATOM 1643 N N . ILE A 1 206 ? 3.890 0.048 -17.839 1.00 64.31 206 ILE A N 1
ATOM 1644 C CA . ILE A 1 206 ? 3.795 -0.203 -19.280 1.00 64.31 206 ILE A CA 1
ATOM 1645 C C . ILE A 1 206 ? 2.453 -0.882 -19.609 1.00 64.31 206 ILE A C 1
ATOM 1647 O O . ILE A 1 206 ? 1.664 -0.319 -20.361 1.00 64.31 206 ILE A O 1
ATOM 1651 N N . GLN A 1 207 ? 2.124 -1.994 -18.945 1.00 62.28 207 GLN A N 1
ATOM 1652 C CA . GLN A 1 207 ? 0.893 -2.775 -19.132 1.00 62.28 207 GLN A CA 1
ATOM 1653 C C . GLN A 1 207 ? -0.390 -1.948 -18.953 1.00 62.28 207 GLN A C 1
ATOM 1655 O O . GLN A 1 207 ? -1.404 -2.226 -19.589 1.00 62.28 207 GLN A O 1
ATOM 1660 N N . ARG A 1 208 ? -0.366 -0.931 -18.083 1.00 61.34 208 ARG A N 1
ATOM 1661 C CA . ARG A 1 208 ? -1.506 -0.035 -17.833 1.00 61.34 208 ARG A CA 1
ATOM 1662 C C . ARG A 1 208 ? -1.521 1.221 -18.706 1.00 61.34 208 ARG A C 1
ATOM 1664 O O . ARG A 1 208 ? -2.345 2.096 -18.460 1.00 61.34 208 ARG A O 1
ATOM 1671 N N . ASN A 1 209 ? -0.635 1.331 -19.699 1.00 60.28 209 ASN A N 1
ATOM 1672 C CA . ASN A 1 209 ? -0.445 2.533 -20.519 1.00 60.28 209 ASN A CA 1
ATOM 1673 C C . ASN A 1 209 ? -0.141 3.797 -19.679 1.00 60.28 209 ASN A C 1
ATOM 1675 O O . ASN A 1 209 ? -0.444 4.919 -20.077 1.00 60.28 209 ASN A O 1
ATOM 1679 N N . LEU A 1 210 ? 0.483 3.618 -18.511 1.00 58.88 210 LEU A N 1
ATOM 1680 C CA . LEU A 1 210 ? 0.955 4.683 -17.618 1.00 58.88 210 LEU A CA 1
ATOM 1681 C C . LEU A 1 210 ? 2.457 4.953 -17.812 1.00 58.88 210 LEU A C 1
ATOM 1683 O O . LEU A 1 210 ? 3.094 5.604 -16.980 1.00 58.88 210 LEU A O 1
ATOM 1687 N N . TYR A 1 211 ? 3.048 4.433 -18.893 1.00 62.12 211 TYR A N 1
ATOM 1688 C CA . TYR A 1 211 ? 4.442 4.688 -19.218 1.00 62.12 211 TYR A CA 1
ATOM 1689 C C . TYR A 1 211 ? 4.654 6.180 -19.478 1.00 62.12 211 TYR A C 1
ATOM 1691 O O . TYR A 1 211 ? 4.030 6.784 -20.348 1.00 62.12 211 TYR A O 1
ATOM 1699 N N . THR A 1 212 ? 5.572 6.773 -18.723 1.00 58.12 212 THR A N 1
ATOM 1700 C CA . THR A 1 212 ? 5.968 8.173 -18.875 1.00 58.12 212 THR A CA 1
ATOM 1701 C C . THR A 1 212 ? 7.458 8.251 -19.200 1.00 58.12 212 THR A C 1
ATOM 1703 O O . THR A 1 212 ? 8.209 7.346 -18.831 1.00 58.12 212 THR A O 1
ATOM 1706 N N . PRO A 1 213 ? 7.941 9.341 -19.827 1.00 59.53 213 PRO A N 1
ATOM 1707 C CA . PRO A 1 213 ? 9.372 9.535 -20.082 1.00 59.53 213 PRO A CA 1
ATOM 1708 C C . PRO A 1 213 ? 10.257 9.425 -18.829 1.00 59.53 213 PRO A C 1
ATOM 1710 O O . PRO A 1 213 ? 11.434 9.093 -18.936 1.00 59.53 213 PRO A O 1
ATOM 1713 N N . ALA A 1 214 ? 9.697 9.633 -17.635 1.00 53.22 214 ALA A N 1
ATOM 1714 C CA . ALA A 1 214 ? 10.387 9.424 -16.365 1.00 53.22 214 ALA A CA 1
ATOM 1715 C C . ALA A 1 214 ? 10.808 7.963 -16.108 1.00 53.22 214 ALA A C 1
ATOM 1717 O O . ALA A 1 214 ? 11.756 7.722 -15.364 1.00 53.22 214 ALA A O 1
ATOM 1718 N N . LEU A 1 215 ? 10.138 6.993 -16.738 1.00 59.38 215 LEU A N 1
ATOM 1719 C CA . LEU A 1 215 ? 10.463 5.564 -16.678 1.00 59.38 215 LEU A CA 1
ATOM 1720 C C . LEU A 1 215 ? 11.453 5.126 -17.762 1.00 59.38 215 LEU A C 1
ATOM 1722 O O . LEU A 1 215 ? 11.906 3.982 -17.748 1.00 59.38 215 LEU A O 1
ATOM 1726 N N . ALA A 1 216 ? 11.832 6.011 -18.685 1.00 63.97 216 ALA A N 1
ATOM 1727 C CA . ALA A 1 216 ? 12.795 5.683 -19.733 1.00 63.97 216 ALA A CA 1
ATOM 1728 C C . ALA A 1 216 ? 14.160 5.204 -19.196 1.00 63.97 216 ALA A C 1
ATOM 1730 O O . ALA A 1 216 ? 14.712 4.267 -19.774 1.00 63.97 216 ALA A O 1
ATOM 1731 N N . PRO A 1 217 ? 14.706 5.744 -18.084 1.00 61.19 217 PRO A N 1
ATOM 1732 C CA . PRO A 1 217 ? 15.927 5.207 -17.485 1.00 61.19 217 PRO A CA 1
ATOM 1733 C C . PRO A 1 217 ? 15.763 3.766 -16.977 1.00 61.19 217 PRO A C 1
ATOM 1735 O O . PRO A 1 217 ? 16.656 2.951 -17.188 1.00 61.19 217 PRO A O 1
ATOM 1738 N N . LEU A 1 218 ? 14.616 3.438 -16.363 1.00 63.16 218 LEU A N 1
ATOM 1739 C CA . LEU A 1 218 ? 14.266 2.082 -15.907 1.00 63.16 218 LEU A CA 1
ATOM 1740 C C . LEU A 1 218 ? 14.258 1.099 -17.074 1.00 63.16 218 LEU A C 1
ATOM 1742 O O . LEU A 1 218 ? 14.889 0.047 -17.011 1.00 63.16 218 LEU A O 1
ATOM 1746 N N . LEU A 1 219 ? 13.579 1.483 -18.155 1.00 69.75 219 LEU A N 1
ATOM 1747 C CA . LEU A 1 219 ? 13.521 0.687 -19.370 1.00 69.75 219 LEU A CA 1
ATOM 1748 C C . LEU A 1 219 ? 14.910 0.514 -19.985 1.00 69.75 219 LEU A C 1
ATOM 1750 O O . LEU A 1 219 ? 15.278 -0.596 -20.343 1.00 69.75 219 LEU A O 1
ATOM 1754 N N . LYS A 1 220 ? 15.716 1.577 -20.048 1.00 71.00 220 LYS A N 1
ATOM 1755 C CA . LYS A 1 220 ? 17.084 1.498 -20.567 1.00 71.00 220 LYS A CA 1
ATOM 1756 C C . LYS A 1 220 ? 17.956 0.537 -19.758 1.00 71.00 220 LYS A C 1
ATOM 1758 O O . LYS A 1 220 ? 18.662 -0.258 -20.360 1.00 71.00 220 LYS A O 1
ATOM 1763 N N . MET A 1 221 ? 17.872 0.558 -18.429 1.00 67.88 221 MET A N 1
ATOM 1764 C CA . MET A 1 221 ? 18.612 -0.389 -17.589 1.00 67.88 221 MET A CA 1
ATOM 1765 C C . MET A 1 221 ? 18.149 -1.827 -17.787 1.00 67.88 221 MET A C 1
ATOM 1767 O O . MET A 1 221 ? 18.992 -2.699 -17.940 1.00 67.88 221 MET A O 1
ATOM 1771 N N . LEU A 1 222 ? 16.840 -2.074 -17.889 1.00 72.44 222 LEU A N 1
ATOM 1772 C CA . LEU A 1 222 ? 16.317 -3.398 -18.243 1.00 72.44 222 LEU A CA 1
ATOM 1773 C C . LEU A 1 222 ? 16.870 -3.883 -19.595 1.00 72.44 222 LEU A C 1
ATOM 1775 O O . LEU A 1 222 ? 17.227 -5.046 -19.753 1.00 72.44 222 LEU A O 1
ATOM 1779 N N . VAL A 1 223 ? 16.990 -2.974 -20.567 1.00 77.81 223 VAL A N 1
ATOM 1780 C CA . VAL A 1 223 ? 17.611 -3.247 -21.871 1.00 77.81 223 VAL A CA 1
ATOM 1781 C C . VAL A 1 223 ? 19.130 -3.423 -21.771 1.00 77.81 223 VAL A C 1
ATOM 1783 O O . VAL A 1 223 ? 19.724 -4.138 -22.576 1.00 77.81 223 VAL A O 1
ATOM 1786 N N . ASP A 1 224 ? 19.799 -2.791 -20.814 1.00 76.31 224 ASP A N 1
ATOM 1787 C CA . ASP A 1 224 ? 21.225 -2.991 -20.548 1.00 76.31 224 ASP A CA 1
ATOM 1788 C C . ASP A 1 224 ? 21.497 -4.342 -19.865 1.00 76.31 224 ASP A C 1
ATOM 1790 O O . ASP A 1 224 ? 22.475 -4.996 -20.223 1.00 76.31 224 ASP A O 1
ATOM 1794 N N . GLU A 1 225 ? 20.585 -4.837 -19.021 1.00 73.31 225 GLU A N 1
ATOM 1795 C CA . GLU A 1 225 ? 20.659 -6.181 -18.419 1.00 73.31 225 GLU A CA 1
ATOM 1796 C C . GLU A 1 225 ? 20.571 -7.319 -19.452 1.00 73.31 225 GLU A C 1
ATOM 1798 O O . GLU A 1 225 ? 21.086 -8.412 -19.219 1.00 73.31 225 GLU A O 1
ATOM 1803 N N . LEU A 1 226 ? 20.019 -7.071 -20.648 1.00 77.19 226 LEU A N 1
ATOM 1804 C CA . LEU A 1 226 ? 20.097 -8.031 -21.761 1.00 77.19 226 LEU A CA 1
ATOM 1805 C C . LEU A 1 226 ? 21.544 -8.330 -22.187 1.00 77.19 226 LEU A C 1
ATOM 1807 O O . LEU A 1 226 ? 21.812 -9.364 -22.796 1.00 77.19 226 LEU A O 1
ATOM 1811 N N . SER A 1 227 ? 22.478 -7.429 -21.883 1.00 77.81 227 SER A N 1
ATOM 1812 C CA . SER A 1 227 ? 23.909 -7.593 -22.141 1.00 77.81 227 SER A CA 1
ATOM 1813 C C . SER A 1 227 ? 24.682 -8.107 -20.920 1.00 77.81 227 SER A C 1
ATOM 1815 O O . SER A 1 227 ? 25.907 -8.136 -20.964 1.00 77.81 227 SER A O 1
ATOM 1817 N N . SER A 1 228 ? 23.997 -8.508 -19.842 1.00 73.62 228 SER A N 1
ATOM 1818 C CA . SER A 1 228 ? 24.624 -9.059 -18.636 1.00 73.62 228 SER A CA 1
ATOM 1819 C C . SER A 1 228 ? 25.298 -10.405 -18.911 1.00 73.62 228 SER A C 1
ATOM 1821 O O . SER A 1 228 ? 24.768 -11.216 -19.675 1.00 73.62 228 SER A O 1
ATOM 1823 N N . ASP A 1 229 ? 26.444 -10.659 -18.276 1.00 69.38 229 ASP A N 1
ATOM 1824 C CA . ASP A 1 229 ? 27.167 -11.939 -18.347 1.00 69.38 229 ASP A CA 1
ATOM 1825 C C . ASP A 1 229 ? 26.427 -13.070 -17.609 1.00 69.38 229 ASP A C 1
ATOM 1827 O O . ASP A 1 229 ? 26.623 -14.248 -17.912 1.00 69.38 229 ASP A O 1
ATOM 1831 N N . ASP A 1 230 ? 25.541 -12.723 -16.668 1.00 70.75 230 ASP A N 1
ATOM 1832 C CA . ASP A 1 230 ? 24.700 -13.683 -15.956 1.00 70.75 230 ASP A CA 1
ATOM 1833 C C . ASP A 1 230 ? 23.474 -14.063 -16.804 1.00 70.75 230 ASP A C 1
ATOM 1835 O O . ASP A 1 230 ? 22.578 -13.255 -17.071 1.00 70.75 230 ASP A O 1
ATOM 1839 N N . VAL A 1 231 ? 23.423 -15.333 -17.212 1.00 71.62 231 VAL A N 1
ATOM 1840 C CA . VAL A 1 231 ? 22.343 -15.894 -18.036 1.00 71.62 231 VAL A CA 1
ATOM 1841 C C . VAL A 1 231 ? 20.980 -15.785 -17.348 1.00 71.62 231 VAL A C 1
ATOM 1843 O O . VAL A 1 231 ? 19.983 -15.545 -18.026 1.00 71.62 231 VAL A O 1
ATOM 1846 N N . LEU A 1 232 ? 20.906 -15.924 -16.021 1.00 67.31 232 LEU A N 1
ATOM 1847 C CA . LEU A 1 232 ? 19.636 -15.838 -15.297 1.00 67.31 232 LEU A CA 1
ATOM 1848 C C . LEU A 1 232 ? 19.102 -14.405 -15.273 1.00 67.31 232 LEU A C 1
ATOM 1850 O O . LEU A 1 232 ? 17.899 -14.196 -15.428 1.00 67.31 232 LEU A O 1
ATOM 1854 N N . VAL A 1 233 ? 19.991 -13.420 -15.137 1.00 68.06 233 VAL A N 1
ATOM 1855 C CA . VAL A 1 233 ? 19.633 -11.996 -15.211 1.00 68.06 233 VAL A CA 1
ATOM 1856 C C . VAL A 1 233 ? 19.161 -11.639 -16.620 1.00 68.06 233 VAL A C 1
ATOM 1858 O O . VAL A 1 233 ? 18.117 -11.005 -16.779 1.00 68.06 233 VAL A O 1
ATOM 1861 N N . ARG A 1 234 ? 19.863 -12.129 -17.649 1.00 72.06 234 ARG A N 1
ATOM 1862 C CA . ARG A 1 234 ? 19.486 -11.936 -19.054 1.00 72.06 234 ARG A CA 1
ATOM 1863 C C . ARG A 1 234 ? 18.116 -12.534 -19.379 1.00 72.06 234 ARG A C 1
ATOM 1865 O O . ARG A 1 234 ? 17.301 -11.879 -20.025 1.00 72.06 234 ARG A O 1
ATOM 1872 N N . LEU A 1 235 ? 17.851 -13.761 -18.922 1.00 71.00 235 LEU A N 1
ATOM 1873 C CA . LEU A 1 235 ? 16.560 -14.426 -19.113 1.00 71.00 235 LEU A CA 1
ATOM 1874 C C . LEU A 1 235 ? 15.434 -13.687 -18.389 1.00 71.00 235 LEU A C 1
ATOM 1876 O O . LEU A 1 235 ? 14.393 -13.455 -18.993 1.00 71.00 235 LEU A O 1
ATOM 1880 N N . ALA A 1 236 ? 15.651 -13.255 -17.143 1.00 67.50 236 ALA A N 1
ATOM 1881 C CA . ALA A 1 236 ? 14.662 -12.480 -16.396 1.00 67.50 236 ALA A CA 1
ATOM 1882 C C . ALA A 1 236 ? 14.348 -11.132 -17.070 1.00 67.50 236 ALA A C 1
ATOM 1884 O O . ALA A 1 236 ? 13.190 -10.719 -17.115 1.00 67.50 236 ALA A O 1
ATOM 1885 N N . ALA A 1 237 ? 15.360 -10.458 -17.625 1.00 72.12 237 ALA A N 1
ATOM 1886 C CA . ALA A 1 237 ? 15.173 -9.216 -18.368 1.00 72.12 237 ALA A CA 1
ATOM 1887 C C . ALA A 1 237 ? 14.387 -9.432 -19.672 1.00 72.12 237 ALA A C 1
ATOM 1889 O O . ALA A 1 237 ? 13.502 -8.643 -20.009 1.00 72.12 237 ALA A O 1
ATOM 1890 N N . MET A 1 238 ? 14.681 -10.517 -20.392 1.00 79.69 238 MET A N 1
ATOM 1891 C CA . MET A 1 238 ? 13.983 -10.887 -21.623 1.00 79.69 238 MET A CA 1
ATOM 1892 C C . MET A 1 238 ? 12.519 -11.270 -21.371 1.00 79.69 238 MET A C 1
ATOM 1894 O O . MET A 1 238 ? 11.647 -10.846 -22.129 1.00 79.69 238 MET A O 1
ATOM 1898 N N . ASP A 1 239 ? 12.251 -12.026 -20.306 1.00 76.56 239 ASP A N 1
ATOM 1899 C CA . ASP A 1 239 ? 10.905 -12.424 -19.875 1.00 76.56 239 ASP A CA 1
ATOM 1900 C C . ASP A 1 239 ? 10.060 -11.189 -19.532 1.00 76.56 239 ASP A C 1
ATOM 1902 O O . ASP A 1 239 ? 9.010 -10.958 -20.126 1.00 76.56 239 ASP A O 1
ATOM 1906 N N . ALA A 1 240 ? 10.610 -10.289 -18.708 1.00 72.69 240 ALA A N 1
ATOM 1907 C CA . ALA A 1 240 ? 9.980 -9.017 -18.370 1.00 72.69 240 ALA A CA 1
ATOM 1908 C C . ALA A 1 240 ? 9.642 -8.176 -19.618 1.00 72.69 240 ALA A C 1
ATOM 1910 O O . ALA A 1 240 ? 8.513 -7.718 -19.788 1.00 72.69 240 ALA A O 1
ATOM 1911 N N . LEU A 1 241 ? 10.599 -7.974 -20.530 1.00 79.44 241 LEU A N 1
ATOM 1912 C CA . LEU A 1 241 ? 10.360 -7.199 -21.756 1.00 79.44 241 LEU A CA 1
ATOM 1913 C C . LEU A 1 241 ? 9.313 -7.849 -22.670 1.00 79.44 241 LEU A C 1
ATOM 1915 O O . LEU A 1 241 ? 8.555 -7.134 -23.330 1.00 79.44 241 LEU A O 1
ATOM 1919 N N . SER A 1 242 ? 9.254 -9.181 -22.690 1.00 80.44 242 SER A N 1
ATOM 1920 C CA . SER A 1 242 ? 8.254 -9.935 -23.449 1.00 80.44 242 SER A CA 1
ATOM 1921 C C . SER A 1 242 ? 6.858 -9.755 -22.851 1.00 80.44 242 SER A C 1
ATOM 1923 O O . SER A 1 242 ? 5.935 -9.398 -23.582 1.00 80.44 242 SER A O 1
ATOM 1925 N N . ASP A 1 243 ? 6.714 -9.883 -21.531 1.00 76.00 243 ASP A N 1
ATOM 1926 C CA . ASP A 1 243 ? 5.454 -9.650 -20.813 1.00 76.00 243 ASP A CA 1
ATOM 1927 C C . ASP A 1 243 ? 4.924 -8.224 -21.008 1.00 76.00 243 ASP A C 1
ATOM 1929 O O . ASP A 1 243 ? 3.723 -8.014 -21.197 1.00 76.00 243 ASP A O 1
ATOM 1933 N N . ALA A 1 244 ? 5.814 -7.228 -20.996 1.00 73.56 244 ALA A N 1
ATOM 1934 C CA . ALA A 1 244 ? 5.460 -5.850 -21.324 1.00 73.56 244 ALA A CA 1
ATOM 1935 C C . ALA A 1 244 ? 4.966 -5.719 -22.770 1.00 73.56 244 ALA A C 1
ATOM 1937 O O . ALA A 1 244 ? 3.916 -5.126 -23.006 1.00 73.56 244 ALA A O 1
ATOM 1938 N N . ALA A 1 245 ? 5.698 -6.272 -23.741 1.00 80.12 245 ALA A N 1
ATOM 1939 C CA . ALA A 1 245 ? 5.339 -6.165 -25.152 1.00 80.12 245 ALA A CA 1
ATOM 1940 C C . ALA A 1 245 ? 4.023 -6.886 -25.494 1.00 80.12 245 ALA A C 1
ATOM 1942 O O . ALA A 1 245 ? 3.278 -6.418 -26.351 1.00 80.12 245 ALA A O 1
ATOM 1943 N N . ILE A 1 246 ? 3.713 -7.999 -24.824 1.00 80.12 246 ILE A N 1
ATOM 1944 C CA . ILE A 1 246 ? 2.476 -8.765 -25.048 1.00 80.12 246 ILE A CA 1
ATOM 1945 C C . ILE A 1 246 ? 1.243 -8.024 -24.515 1.00 80.12 246 ILE A C 1
ATOM 1947 O O . ILE A 1 246 ? 0.152 -8.171 -25.064 1.00 80.12 246 ILE A O 1
ATOM 1951 N N . ALA A 1 247 ? 1.392 -7.221 -23.462 1.00 74.12 247 ALA A N 1
ATOM 1952 C CA . ALA A 1 247 ? 0.249 -6.668 -22.748 1.00 74.12 247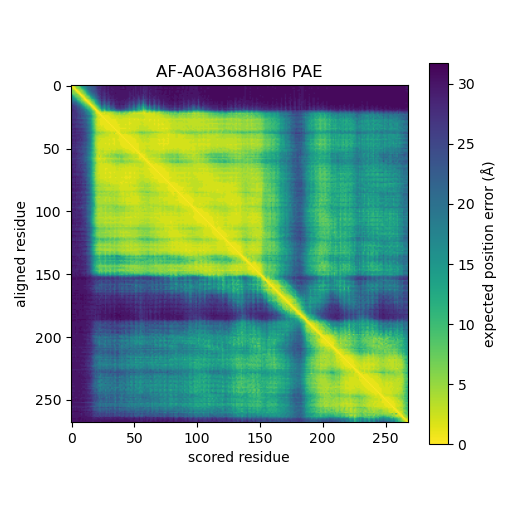 ALA A CA 1
ATOM 1953 C C . ALA A 1 247 ? -0.577 -5.639 -23.533 1.00 74.12 247 ALA A C 1
ATOM 1955 O O . ALA A 1 247 ? -1.797 -5.596 -23.371 1.00 74.12 247 ALA A O 1
ATOM 1956 N N . SER A 1 248 ? 0.047 -4.809 -24.376 1.00 72.69 248 SER A N 1
ATOM 1957 C CA . SER A 1 248 ? -0.682 -3.897 -25.267 1.00 72.69 248 SER A CA 1
ATOM 1958 C C . SER A 1 248 ? 0.149 -3.484 -26.494 1.00 72.69 248 SER A C 1
ATOM 1960 O O . SER A 1 248 ? 1.379 -3.473 -26.428 1.00 72.69 248 SER A O 1
ATOM 1962 N N . PRO A 1 249 ? -0.488 -3.083 -27.614 1.00 76.62 249 PRO A N 1
ATOM 1963 C CA . PRO A 1 249 ? 0.225 -2.550 -28.780 1.00 76.62 249 PRO A CA 1
ATOM 1964 C C . PRO A 1 249 ? 1.066 -1.302 -28.466 1.00 76.62 249 PRO A C 1
ATOM 1966 O O . PRO A 1 249 ? 2.166 -1.150 -28.998 1.00 76.62 249 PRO A O 1
ATOM 1969 N N . ASP A 1 250 ? 0.582 -0.437 -27.571 1.00 73.62 250 ASP A N 1
ATOM 1970 C CA . ASP A 1 250 ? 1.311 0.758 -27.125 1.00 73.62 250 ASP A CA 1
ATOM 1971 C C . ASP A 1 250 ? 2.554 0.372 -26.310 1.00 73.62 250 ASP A C 1
ATOM 1973 O O . ASP A 1 250 ? 3.643 0.913 -26.516 1.00 73.62 250 ASP A O 1
ATOM 1977 N N . SER A 1 251 ? 2.422 -0.635 -25.443 1.00 71.75 251 SER A N 1
ATOM 1978 C CA . SER A 1 251 ? 3.536 -1.216 -24.690 1.00 71.75 251 SER A CA 1
ATOM 1979 C C . SER A 1 251 ? 4.588 -1.835 -25.606 1.00 71.75 251 SER A C 1
ATOM 1981 O O . SER A 1 251 ? 5.785 -1.598 -25.435 1.00 71.75 251 SER A O 1
ATOM 1983 N N . ALA A 1 252 ? 4.152 -2.580 -26.627 1.00 77.56 252 ALA A N 1
ATOM 1984 C CA . ALA A 1 252 ? 5.033 -3.141 -27.644 1.00 77.56 252 ALA A CA 1
ATOM 1985 C C . ALA A 1 252 ? 5.803 -2.046 -28.394 1.00 77.56 252 ALA A C 1
ATOM 1987 O O . ALA A 1 252 ? 6.994 -2.205 -28.662 1.00 77.56 252 ALA A O 1
ATOM 1988 N N . ALA A 1 253 ? 5.159 -0.912 -28.695 1.00 80.50 253 ALA A N 1
ATOM 1989 C CA . ALA A 1 253 ? 5.818 0.227 -29.324 1.00 80.50 253 ALA A CA 1
ATOM 1990 C C . ALA A 1 253 ? 6.912 0.823 -28.423 1.00 80.50 253 ALA A C 1
ATOM 1992 O O . ALA A 1 253 ? 8.009 1.093 -28.911 1.00 80.50 253 ALA A O 1
ATOM 1993 N N . VAL A 1 254 ? 6.658 0.958 -27.117 1.00 78.38 254 VAL A N 1
ATOM 1994 C CA . VAL A 1 254 ? 7.648 1.431 -26.131 1.00 78.38 254 VAL A CA 1
ATOM 1995 C C . VAL A 1 254 ? 8.849 0.480 -26.040 1.00 78.38 254 VAL A C 1
ATOM 1997 O O . VAL A 1 254 ? 9.995 0.931 -26.089 1.00 78.38 254 VAL A O 1
ATOM 2000 N N . VAL A 1 255 ? 8.613 -0.835 -25.971 1.00 80.62 255 VAL A N 1
ATOM 2001 C CA . VAL A 1 255 ? 9.682 -1.852 -25.946 1.00 80.62 255 VAL A CA 1
ATOM 2002 C C . VAL A 1 255 ? 10.461 -1.889 -27.266 1.00 80.62 255 VAL A C 1
ATOM 2004 O O . VAL A 1 255 ? 11.677 -2.049 -27.270 1.00 80.62 255 VAL A O 1
ATOM 2007 N N . ASN A 1 256 ? 9.798 -1.699 -28.404 1.00 81.75 256 ASN A N 1
ATOM 2008 C CA . ASN A 1 256 ? 10.470 -1.666 -29.701 1.00 81.75 256 ASN A CA 1
ATOM 2009 C C . ASN A 1 256 ? 11.347 -0.410 -29.865 1.00 81.75 256 ASN A C 1
ATOM 2011 O O . ASN A 1 256 ? 12.457 -0.483 -30.391 1.00 81.75 256 ASN A O 1
ATOM 2015 N N . GLN A 1 257 ? 10.875 0.742 -29.379 1.00 82.19 257 GLN A N 1
ATOM 2016 C CA . GLN A 1 257 ? 11.611 2.010 -29.418 1.00 82.19 257 GLN A CA 1
ATOM 2017 C C . GLN A 1 257 ? 12.812 2.044 -28.462 1.00 82.19 257 GLN A C 1
ATOM 2019 O O . GLN A 1 257 ? 13.734 2.828 -28.679 1.00 82.19 257 GLN A O 1
ATOM 2024 N N . SER A 1 258 ? 12.837 1.200 -27.427 1.00 77.62 258 SER A N 1
ATOM 2025 C CA . SER A 1 258 ? 13.935 1.163 -26.451 1.00 77.62 258 SER A CA 1
ATOM 2026 C C . SER A 1 258 ? 15.209 0.483 -26.961 1.00 77.62 258 SER A C 1
ATOM 2028 O O . SER A 1 258 ? 16.250 0.572 -26.311 1.00 77.62 258 SER A O 1
ATOM 2030 N N . GLY A 1 259 ? 15.153 -0.190 -28.115 1.00 79.06 259 GLY A N 1
ATOM 2031 C CA . GLY A 1 259 ? 16.288 -0.935 -28.661 1.00 79.06 259 GLY A CA 1
ATOM 2032 C C . GLY A 1 259 ? 16.413 -2.374 -28.136 1.00 79.06 259 GLY A C 1
ATOM 2033 O O . GLY A 1 259 ? 17.395 -3.053 -28.447 1.00 79.06 259 GLY A O 1
ATOM 2034 N N . ALA A 1 260 ? 15.447 -2.851 -27.337 1.00 79.19 260 ALA A N 1
ATOM 2035 C CA . ALA A 1 260 ? 15.448 -4.206 -26.781 1.00 79.19 260 ALA A CA 1
ATOM 2036 C C . ALA A 1 260 ? 15.535 -5.311 -27.857 1.00 79.19 260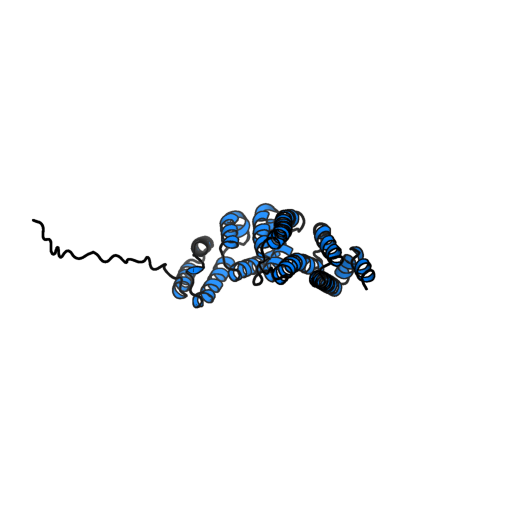 ALA A C 1
ATOM 2038 O O . ALA A 1 260 ? 16.433 -6.154 -27.756 1.00 79.19 260 ALA A O 1
ATOM 2039 N N . PRO A 1 261 ? 14.695 -5.316 -28.917 1.00 75.69 261 PRO A N 1
ATOM 2040 C CA . PRO A 1 261 ? 14.739 -6.373 -29.934 1.00 75.69 261 PRO A CA 1
ATOM 2041 C C . PRO A 1 261 ? 16.087 -6.476 -30.663 1.00 75.69 261 PRO A C 1
ATOM 2043 O O . PRO A 1 261 ? 16.499 -7.558 -31.082 1.00 75.69 261 PRO A O 1
ATOM 2046 N N . GLN A 1 262 ? 16.788 -5.351 -30.819 1.00 77.31 262 GLN A N 1
ATOM 2047 C CA . GLN A 1 262 ? 18.074 -5.268 -31.506 1.00 77.31 262 GLN A CA 1
ATOM 2048 C C . GLN A 1 262 ? 19.193 -5.899 -30.675 1.00 77.31 262 GLN A C 1
ATOM 2050 O O . GLN A 1 262 ? 20.071 -6.535 -31.249 1.00 77.31 262 GLN A O 1
ATOM 2055 N N . LYS A 1 263 ? 19.150 -5.781 -29.343 1.00 71.12 263 LYS A N 1
ATOM 2056 C CA . LYS A 1 263 ? 20.142 -6.411 -28.461 1.00 71.12 263 LYS A CA 1
ATOM 2057 C C . LYS A 1 263 ? 19.975 -7.924 -28.369 1.00 71.12 263 LYS A C 1
ATOM 2059 O O . LYS A 1 263 ? 20.971 -8.633 -28.433 1.00 71.12 263 LYS A O 1
ATOM 2064 N N . VAL A 1 264 ? 18.737 -8.420 -28.312 1.00 64.88 264 VAL A N 1
ATOM 2065 C CA . VAL A 1 264 ? 18.460 -9.870 -28.279 1.00 64.88 264 VAL A CA 1
ATOM 2066 C C . VAL A 1 264 ? 18.965 -10.565 -29.551 1.00 64.88 264 VAL A C 1
ATOM 2068 O O . VAL A 1 264 ? 19.482 -11.675 -29.483 1.00 64.88 264 VAL A O 1
ATOM 2071 N N . ARG A 1 265 ? 18.898 -9.895 -30.712 1.00 56.16 265 ARG A N 1
ATOM 2072 C CA . ARG A 1 265 ? 19.403 -10.428 -31.992 1.00 56.16 265 ARG A CA 1
ATOM 2073 C C . ARG A 1 265 ? 20.922 -10.591 -32.079 1.00 56.16 265 ARG A C 1
ATOM 2075 O O . ARG A 1 265 ? 21.373 -11.292 -32.974 1.00 56.16 265 ARG A O 1
ATOM 2082 N N . ILE A 1 266 ? 21.700 -9.928 -31.224 1.00 50.28 266 ILE A N 1
ATOM 2083 C CA . ILE A 1 266 ? 23.173 -9.940 -31.299 1.00 50.28 266 ILE A CA 1
ATOM 2084 C C . ILE A 1 266 ? 23.769 -11.072 -30.439 1.00 50.28 266 ILE A C 1
ATOM 2086 O O . ILE A 1 266 ? 24.949 -11.378 -30.561 1.00 50.28 266 ILE A O 1
ATOM 2090 N N . THR A 1 267 ? 22.974 -11.701 -29.566 1.00 45.88 267 THR A N 1
ATOM 2091 C CA . THR A 1 267 ? 23.463 -12.660 -28.554 1.00 45.88 267 THR A CA 1
ATOM 2092 C C . THR A 1 267 ? 23.048 -14.118 -28.799 1.00 45.88 267 THR A C 1
ATOM 2094 O O . THR A 1 267 ? 23.289 -14.958 -27.932 1.00 45.88 267 THR A O 1
ATOM 2097 N N . ILE A 1 268 ? 22.434 -14.418 -29.950 1.00 41.06 268 ILE A N 1
ATOM 2098 C CA . ILE A 1 268 ? 22.137 -15.781 -30.435 1.00 41.06 268 ILE A CA 1
ATOM 2099 C C . ILE A 1 268 ? 23.130 -16.112 -31.547 1.00 41.06 268 ILE A C 1
ATOM 2101 O O . ILE A 1 268 ? 23.684 -17.231 -31.522 1.00 41.06 268 ILE A O 1
#

Nearest PDB structures (foldseek):
  6mjl-assembly1_B  TM=2.600E-01  e=9.338E-02  Mus musculus
  4lac-assembly1_A  TM=4.826E-01  e=1.993E+00  Homo sapiens
  8twi-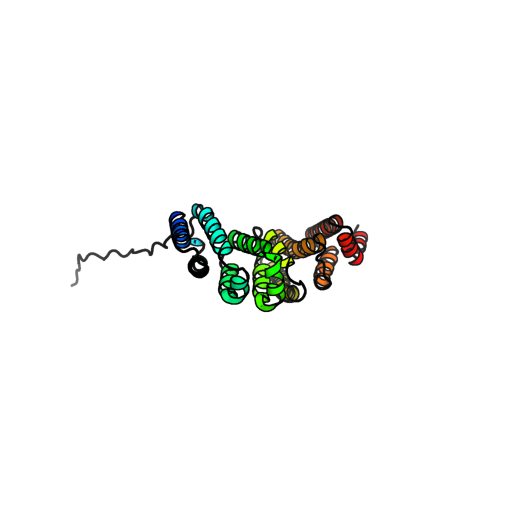assembly1_A  TM=4.912E-01  e=2.380E+00  Homo sapiens
  7pks-assembly1_p  TM=3.168E-01  e=1.024E+00  Homo sapiens
  6ef4-assembly1_A  TM=5.257E-01  e=5.058E+00  Mus musculus

Solvent-accessible surface area (backbone atoms only — not comparable to full-atom values): 15102 Å² total; per-residue (Å²): 136,91,85,88,87,78,88,90,68,85,77,75,88,86,73,82,69,79,71,74,78,62,42,42,42,66,57,39,51,48,54,44,50,55,36,71,76,43,84,42,46,68,45,32,51,54,53,50,55,58,55,62,71,52,61,72,91,39,48,41,83,85,15,50,61,45,44,52,53,42,51,54,54,34,54,76,55,40,61,66,65,50,45,45,70,75,37,34,68,61,51,48,51,35,60,72,72,50,55,54,68,57,49,28,50,53,26,48,59,49,48,78,41,43,86,65,43,27,62,36,38,63,59,83,21,43,67,54,53,49,50,46,58,70,46,37,81,39,89,84,18,24,70,41,35,40,60,34,53,64,57,32,75,60,62,62,59,48,57,56,54,43,54,53,47,46,48,48,52,49,46,49,52,54,44,53,60,53,38,73,78,44,98,60,91,78,62,67,65,59,58,51,48,52,55,49,50,64,45,47,44,55,34,53,26,29,51,66,72,61,65,48,81,62,47,48,64,60,52,47,49,46,49,52,35,56,72,44,89,48,65,68,53,21,50,53,32,51,51,50,54,46,58,21,31,70,58,32,74,70,23,28,50,54,44,58,71,67,47,40,68,65,56,61,68,74,76,116

Secondary structure (DSSP, 8-state):
----------------------B-HHHHHHHHHHHHHS--HHHHHHHHHHHHTS-GGGB-GGGHHHHHHHHHHHHHHS-HHIIIIISHHHHHHHHHHS-HHHHHHHHHHHHHTHHHHHHHHHTT-HHHHHHHHHGGG-TTTHHHHHHHHTTS-TTTHHHHHHHHHHHHHHHHHHHHHHHTTS-----HHHHHHHHHHHHHHHHHHHHTT---GGGHHHHHHHHHHTT-S-HHHHHHHHHHHHHHHHH-HHHHHHHHHTTHHHHHTT--

Foldseek 3Di:
DDDDDDDPDDDDDPDPPVPLQAAELVNLVVLVVQCVVPVALVSLVVSLLVVLPDQPVRYDPNNVVSVLVSLLSSLVSHPPCCCQAVVLVSLLSSLVRPDQVSLQSVLQSVLVVLVVNAVSCQPVRVVNLLSLLVCLLPPSRNVSSLSSNLSYDLAPSVVVVVVVVVVVVVVVVVVVVVCVVPPDDDDCVSVLSSLLSLLVSVLVCLLVVVDDPSCLVVLLVLLVLCVDPDPSSVVSSVVSLVSQLVNDVSSVVVSVVSCNVVSNVVPD

Mean predicted aligned error: 14.41 Å